Protein AF-0000000078793698 (afdb_homodimer)

Solvent-accessible surface area (backbone atoms only — not comparable to full-atom values): 13277 Å² total; per-residue (Å²): 111,74,68,62,48,53,39,39,28,54,51,14,51,53,48,29,46,52,44,51,28,52,50,40,42,45,49,45,71,74,69,54,68,93,47,87,86,37,62,69,59,49,51,50,46,47,48,39,55,46,29,37,52,30,33,62,38,29,87,82,35,28,68,47,10,30,54,10,17,51,44,48,26,50,48,28,51,50,52,30,50,52,48,49,53,54,32,55,74,69,65,51,54,69,69,58,45,47,67,66,31,48,61,31,52,39,48,26,24,47,23,36,27,50,27,14,50,19,43,40,48,48,51,50,53,60,70,68,43,76,73,84,128,112,74,68,60,47,53,40,39,27,54,51,14,50,52,48,31,45,51,43,50,29,52,50,41,42,45,48,44,70,73,69,52,70,94,48,87,88,38,62,67,58,50,52,50,47,50,48,41,54,46,29,38,51,31,32,61,38,29,86,82,35,29,69,48,10,29,54,9,17,51,44,49,26,51,46,27,50,49,51,30,52,53,49,48,53,53,31,55,74,66,66,50,54,70,68,60,45,46,66,65,31,48,61,32,53,38,49,26,23,46,24,36,27,50,27,14,50,20,43,40,48,47,52,50,52,60,70,66,44,75,73,82,126

Foldseek 3Di:
DVVVVVCPVVVVLLVLLVVLLVVLLVCCVPPDDDDPVDVVSVVSSCLSNVLSVLLNCCVVALVSVLSSLVSSLVVLVVVLVVLLVVCVVVVHDPVVNCVVNVVSVVVSVVSVVSNVVSVVVVVVCVVPDPDDD/DVVVVVCPVVVVLLVLLVVLLVVLLVCCVPPDDDDPVDVVSVVSSCLSNVLSVLLNCCVVALVSVLSSLVSSLVVLVVVLVVLLVVCVVVVHDPVVNCVVNVVSVVVSVVSVVSNVVSVVVVVVCVVPDPDDD

Nearest PDB structures (foldseek):
  2rld-assembly1_A  TM=4.881E-01  e=3.238E+00  Bacteroides thetaiotaomicron VPI-5482
  7upp-assembly1_B  TM=3.792E-01  e=7.276E+00  synthetic construct
  2rld-assembly1_A  TM=4.882E-01  e=3.238E+00  Bacteroides thetaiotaomicron VPI-5482
  7upp-assembly1_B  TM=3.790E-01  e=7.276E+00  synthetic construct

Structure (mmCIF, N/CA/C/O backbone):
data_AF-0000000078793698-model_v1
#
loop_
_entity.id
_entity.type
_entity.pdbx_description
1 polymer 'Uncharacterized protein'
#
loop_
_atom_site.group_PDB
_atom_site.id
_atom_site.type_symbol
_atom_site.label_atom_id
_atom_site.label_alt_id
_atom_site.label_comp_id
_atom_site.label_asym_id
_atom_site.label_entity_id
_atom_site.label_seq_id
_atom_site.pdbx_PDB_ins_code
_atom_site.Cartn_x
_atom_site.Cartn_y
_atom_site.Cartn_z
_atom_site.occupancy
_atom_site.B_iso_or_equiv
_atom_site.auth_seq_id
_atom_site.auth_comp_id
_atom_site.auth_asym_id
_atom_site.auth_atom_id
_atom_site.pdbx_PDB_model_num
ATOM 1 N N . MET A 1 1 ? -6.781 12.758 24.062 1 48.41 1 MET A N 1
ATOM 2 C CA . MET A 1 1 ? -7.492 11.906 23.109 1 48.41 1 MET A CA 1
ATOM 3 C C . MET A 1 1 ? -7.234 12.367 21.688 1 48.41 1 MET A C 1
ATOM 5 O O . MET A 1 1 ? -6.832 11.57 20.828 1 48.41 1 MET A O 1
ATOM 9 N N . VAL A 1 2 ? -7.301 13.68 21.312 1 54.56 2 VAL A N 1
ATOM 10 C CA . VAL A 1 2 ? -7.102 14.297 20.016 1 54.56 2 VAL A CA 1
ATOM 11 C C . VAL A 1 2 ? -5.699 13.977 19.5 1 54.56 2 VAL A C 1
ATOM 13 O O . VAL A 1 2 ? -5.523 13.609 18.328 1 54.56 2 VAL A O 1
ATOM 16 N N . ASN A 1 3 ? -4.719 13.891 20.391 1 56.41 3 ASN A N 1
ATOM 17 C CA . ASN A 1 3 ? -3.332 13.672 19.984 1 56.41 3 ASN A CA 1
ATOM 18 C C . ASN A 1 3 ? -3.111 12.258 19.484 1 56.41 3 ASN A C 1
ATOM 20 O O . ASN A 1 3 ? -2.367 12.047 18.516 1 56.41 3 ASN A O 1
ATOM 24 N N . LYS A 1 4 ? -3.861 11.336 20.156 1 59.53 4 LYS A N 1
ATOM 25 C CA . LYS A 1 4 ? -3.67 9.938 19.797 1 59.53 4 LYS A CA 1
ATOM 26 C C . LYS A 1 4 ? -4.281 9.633 18.422 1 59.53 4 LYS A C 1
ATOM 28 O O . LYS A 1 4 ? -3.732 8.836 17.656 1 59.53 4 LYS A O 1
ATOM 33 N N . LEU A 1 5 ? -5.328 10.211 18.141 1 64.5 5 LEU A N 1
ATOM 34 C CA . LEU A 1 5 ? -6.047 9.984 16.891 1 64.5 5 LEU A CA 1
ATOM 35 C C . LEU A 1 5 ? -5.246 10.5 15.695 1 64.5 5 LEU A C 1
ATOM 37 O O . LEU A 1 5 ? -5.281 9.914 14.617 1 64.5 5 LEU A O 1
ATOM 41 N N . VAL A 1 6 ? -4.414 11.43 16.047 1 68.94 6 VAL A N 1
ATOM 42 C CA . VAL A 1 6 ? -3.629 12.055 14.984 1 68.94 6 VAL A CA 1
ATOM 43 C C . VAL A 1 6 ? -2.361 11.242 14.734 1 68.94 6 VAL A C 1
ATOM 45 O O . VAL A 1 6 ? -1.739 11.367 13.672 1 68.94 6 VAL A O 1
ATOM 48 N N . LYS A 1 7 ? -2.293 10.172 15.523 1 89.38 7 LYS A N 1
ATOM 49 C CA . LYS A 1 7 ? -1.042 9.43 15.398 1 89.38 7 LYS A CA 1
ATOM 50 C C . LYS A 1 7 ? -1.22 8.195 14.523 1 89.38 7 LYS A C 1
ATOM 52 O O . LYS A 1 7 ? -0.239 7.559 14.133 1 89.38 7 LYS A O 1
ATOM 57 N N . VAL A 1 8 ? -2.467 7.859 14.141 1 90.25 8 VAL A N 1
ATOM 58 C CA . VAL A 1 8 ? -2.732 6.664 13.352 1 90.25 8 VAL A CA 1
ATOM 59 C C . VAL A 1 8 ? -2.078 6.797 11.977 1 90.25 8 VAL A C 1
ATOM 61 O O . VAL A 1 8 ? -1.485 5.84 11.477 1 90.25 8 VAL A O 1
ATOM 64 N N . ASP A 1 9 ? -2.174 7.898 11.445 1 92.06 9 ASP A N 1
ATOM 65 C CA . ASP A 1 9 ? -1.55 8.172 10.148 1 92.06 9 ASP A CA 1
ATOM 66 C C . ASP A 1 9 ? -0.036 7.98 10.227 1 92.06 9 ASP A C 1
ATOM 68 O O . ASP A 1 9 ? 0.557 7.34 9.352 1 92.06 9 ASP A O 1
ATOM 72 N N . PHE A 1 10 ? 0.521 8.477 11.266 1 91.88 10 PHE A N 1
ATOM 73 C CA . PHE A 1 10 ? 1.958 8.352 11.484 1 91.88 10 PHE A CA 1
ATOM 74 C C . PHE A 1 10 ? 2.361 6.887 11.625 1 91.88 10 PHE A C 1
ATOM 76 O O . PHE A 1 10 ? 3.318 6.438 10.984 1 91.88 10 PHE A O 1
ATOM 83 N N . PHE A 1 11 ? 1.645 6.18 12.391 1 94.94 11 PHE A N 1
ATOM 84 C CA . PHE A 1 11 ? 1.948 4.773 12.625 1 94.94 11 PHE A CA 1
ATOM 85 C C . PHE A 1 11 ? 1.798 3.965 11.344 1 94.94 11 PHE A C 1
ATOM 87 O O . PHE A 1 11 ? 2.607 3.076 11.07 1 94.94 11 PHE A O 1
ATOM 94 N N . GLY A 1 12 ? 0.768 4.273 10.594 1 96.12 12 GLY A N 1
ATOM 95 C CA . GLY A 1 12 ? 0.591 3.596 9.312 1 96.12 12 GLY A CA 1
ATOM 96 C C . GLY A 1 12 ? 1.758 3.797 8.367 1 96.12 12 GLY A C 1
ATOM 97 O O . GLY A 1 12 ? 2.23 2.842 7.746 1 96.12 12 GLY A O 1
ATOM 98 N N . LYS A 1 13 ? 2.217 4.98 8.312 1 96.81 13 LYS A N 1
ATOM 99 C CA . LYS A 1 13 ? 3.338 5.289 7.426 1 96.81 13 LYS A CA 1
ATOM 100 C C . LYS A 1 13 ? 4.621 4.625 7.914 1 96.81 13 LYS A C 1
ATOM 102 O O . LYS A 1 13 ? 5.414 4.129 7.109 1 96.81 13 LYS A O 1
ATOM 107 N N . MET A 1 14 ? 4.816 4.609 9.211 1 96.94 14 MET A N 1
ATOM 108 C CA . MET A 1 14 ? 5.977 3.945 9.797 1 96.94 14 MET A CA 1
ATOM 109 C C . MET A 1 14 ? 5.961 2.453 9.484 1 96.94 14 MET A C 1
ATOM 111 O O . MET A 1 14 ? 6.969 1.894 9.047 1 96.94 14 MET A O 1
ATOM 115 N N . LEU A 1 15 ? 4.852 1.853 9.672 1 97.5 15 LEU A N 1
ATOM 116 C CA . LEU A 1 15 ? 4.719 0.423 9.414 1 97.5 15 LEU A CA 1
ATOM 117 C C . LEU A 1 15 ? 4.902 0.118 7.934 1 97.5 15 LEU A C 1
ATOM 119 O O . LEU A 1 15 ? 5.508 -0.893 7.57 1 97.5 15 LEU A O 1
ATOM 123 N N . LEU A 1 16 ? 4.355 0.973 7.105 1 98.31 16 LEU A N 1
ATOM 124 C CA . LEU A 1 16 ? 4.5 0.77 5.668 1 98.31 16 LEU A CA 1
ATOM 125 C C . LEU A 1 16 ? 5.965 0.839 5.254 1 98.31 16 LEU A C 1
ATOM 127 O O . LEU A 1 16 ? 6.434 0.004 4.477 1 98.31 16 LEU A O 1
ATOM 131 N N . ARG A 1 17 ? 6.734 1.778 5.82 1 98.25 17 ARG A N 1
ATOM 132 C CA . ARG A 1 17 ? 8.156 1.885 5.512 1 98.25 17 ARG A CA 1
ATOM 133 C C . ARG A 1 17 ? 8.906 0.638 5.965 1 98.25 17 ARG A C 1
ATOM 135 O O . ARG A 1 17 ? 9.703 0.08 5.207 1 98.25 17 ARG A O 1
ATOM 142 N N . ILE A 1 18 ? 8.641 0.234 7.133 1 98 18 ILE A N 1
ATOM 143 C CA . ILE A 1 18 ? 9.297 -0.951 7.672 1 98 18 ILE A CA 1
ATOM 144 C C . ILE A 1 18 ? 8.922 -2.172 6.832 1 98 18 ILE A C 1
ATOM 146 O O . ILE A 1 18 ? 9.789 -2.98 6.488 1 98 18 ILE A O 1
ATOM 150 N N . GLY A 1 19 ? 7.66 -2.254 6.516 1 97.88 19 GLY A N 1
ATOM 151 C CA . GLY A 1 19 ? 7.195 -3.375 5.711 1 97.88 19 GLY A CA 1
ATOM 152 C C . GLY A 1 19 ? 7.828 -3.422 4.332 1 97.88 19 GLY A C 1
ATOM 153 O O . GLY A 1 19 ? 8.219 -4.492 3.859 1 97.88 19 GLY A O 1
ATOM 154 N N . ILE A 1 20 ? 7.902 -2.297 3.695 1 98.12 20 ILE A N 1
ATOM 155 C CA . ILE A 1 20 ? 8.5 -2.23 2.369 1 98.12 20 ILE A CA 1
ATOM 156 C C . ILE A 1 20 ? 9.977 -2.625 2.447 1 98.12 20 ILE A C 1
ATOM 158 O O . ILE A 1 20 ? 10.477 -3.35 1.586 1 98.12 20 ILE A O 1
ATOM 162 N N . ALA A 1 21 ? 10.633 -2.152 3.473 1 97.81 21 ALA A N 1
ATOM 163 C CA . ALA A 1 21 ? 12.039 -2.518 3.641 1 97.81 21 ALA A CA 1
ATOM 164 C C . ALA A 1 21 ? 12.203 -4.027 3.779 1 97.81 21 ALA A C 1
ATOM 166 O O . ALA A 1 21 ? 13.023 -4.637 3.094 1 97.81 21 ALA A O 1
ATOM 167 N N . LEU A 1 22 ? 11.375 -4.586 4.621 1 96.38 22 LEU A N 1
ATOM 168 C CA . LEU A 1 22 ? 11.445 -6.027 4.832 1 96.38 22 LEU A CA 1
ATOM 169 C C . LEU A 1 22 ? 11.133 -6.781 3.541 1 96.38 22 LEU A C 1
ATOM 171 O O . LEU A 1 22 ? 11.766 -7.789 3.234 1 96.38 22 LEU A O 1
ATOM 175 N N . TYR A 1 23 ? 10.227 -6.297 2.777 1 97 23 TYR A N 1
ATOM 176 C CA . TYR A 1 23 ? 9.867 -6.926 1.513 1 97 23 TYR A CA 1
ATOM 177 C C . TYR A 1 23 ? 11.031 -6.879 0.528 1 97 23 TYR A C 1
ATOM 179 O O . TYR A 1 23 ? 11.438 -7.914 -0.007 1 97 23 TYR A O 1
ATOM 187 N N . MET A 1 24 ? 11.547 -5.711 0.377 1 96.62 24 MET A N 1
ATOM 188 C CA . MET A 1 24 ? 12.633 -5.559 -0.587 1 96.62 24 MET A CA 1
ATOM 189 C C . MET A 1 24 ? 13.859 -6.359 -0.159 1 96.62 24 MET A C 1
ATOM 191 O O . MET A 1 24 ? 14.516 -6.992 -0.989 1 96.62 24 MET A O 1
ATOM 195 N N . TRP A 1 25 ? 14.141 -6.379 1.1 1 96.06 25 TRP A N 1
ATOM 196 C CA . TRP A 1 25 ? 15.266 -7.16 1.601 1 96.06 25 TRP A CA 1
ATOM 197 C C . TRP A 1 25 ? 15.008 -8.656 1.44 1 96.06 25 TRP A C 1
ATOM 199 O O . TRP A 1 25 ? 15.93 -9.422 1.175 1 96.06 25 TRP A O 1
ATOM 209 N N . SER A 1 26 ? 13.789 -9.055 1.605 1 94.06 26 SER A N 1
ATOM 210 C CA . SER A 1 26 ? 13.453 -10.461 1.4 1 94.06 26 SER A CA 1
ATOM 211 C C . SER A 1 26 ? 13.664 -10.875 -0.052 1 94.06 26 SER A C 1
ATOM 213 O O . SER A 1 26 ? 14.047 -12.016 -0.329 1 94.06 26 SER A O 1
ATOM 215 N N . VAL A 1 27 ? 13.359 -9.977 -0.986 1 90.69 27 VAL A N 1
ATOM 216 C CA . VAL A 1 27 ? 13.594 -10.258 -2.398 1 90.69 27 VAL A CA 1
ATOM 217 C C . VAL A 1 27 ? 15.078 -10.57 -2.621 1 90.69 27 VAL A C 1
ATOM 219 O O . VAL A 1 27 ? 15.414 -11.508 -3.35 1 90.69 27 VAL A O 1
ATOM 222 N N . VAL A 1 28 ? 15.938 -9.836 -1.974 1 90.06 28 VAL A N 1
ATOM 223 C CA . VAL A 1 28 ? 17.375 -10.055 -2.092 1 90.06 28 VAL A CA 1
ATOM 224 C C . VAL A 1 28 ? 17.734 -11.43 -1.534 1 90.06 28 VAL A C 1
ATOM 226 O O . VAL A 1 28 ? 18.438 -12.211 -2.186 1 90.06 28 VAL A O 1
ATOM 229 N N . LEU A 1 29 ? 17.203 -11.82 -0.434 1 88.62 29 LEU A N 1
ATOM 230 C CA . LEU A 1 29 ? 17.547 -13.055 0.264 1 88.62 29 LEU A CA 1
ATOM 231 C C . LEU A 1 29 ? 16.984 -14.266 -0.478 1 88.62 29 LEU A C 1
ATOM 233 O O . LEU A 1 29 ? 17.625 -15.312 -0.53 1 88.62 29 LEU A O 1
ATOM 237 N N . LEU A 1 30 ? 15.828 -14.062 -1.1 1 85.19 30 LEU A N 1
ATOM 238 C CA . LEU A 1 30 ? 15.125 -15.203 -1.665 1 85.19 30 LEU A CA 1
ATOM 239 C C . LEU A 1 30 ? 15.461 -15.375 -3.143 1 85.19 30 LEU A C 1
ATOM 241 O O . LEU A 1 30 ? 15.375 -16.484 -3.682 1 85.19 30 LEU A O 1
ATOM 245 N N . SER A 1 31 ? 15.805 -14.312 -3.771 1 77.56 31 SER A N 1
ATOM 246 C CA . SER A 1 31 ? 15.891 -14.406 -5.227 1 77.56 31 SER A CA 1
ATOM 247 C C . SER A 1 31 ? 17.328 -14.25 -5.703 1 77.56 31 SER A C 1
ATOM 249 O O . SER A 1 31 ? 17.656 -14.602 -6.836 1 77.56 31 SER A O 1
ATOM 251 N N . PHE A 1 32 ? 18.141 -13.664 -4.914 1 76.31 32 PHE A N 1
ATOM 252 C CA . PHE A 1 32 ? 19.453 -13.352 -5.465 1 76.31 32 PHE A CA 1
ATOM 253 C C . PHE A 1 32 ? 20.516 -14.281 -4.895 1 76.31 32 PHE A C 1
ATOM 255 O O . PHE A 1 32 ? 20.5 -14.594 -3.701 1 76.31 32 PHE A O 1
ATOM 262 N N . LYS A 1 33 ? 21.172 -14.898 -5.941 1 74.75 33 LYS A N 1
ATOM 263 C CA . LYS A 1 33 ? 22.438 -15.57 -5.637 1 74.75 33 LYS A CA 1
ATOM 264 C C . LYS A 1 33 ? 23.625 -14.711 -6.023 1 74.75 33 LYS A C 1
ATOM 266 O O . LYS A 1 33 ? 23.672 -14.148 -7.121 1 74.75 33 LYS A O 1
ATOM 271 N N . PHE A 1 34 ? 24.25 -14.367 -5.051 1 67.62 34 PHE A N 1
ATOM 272 C CA . PHE A 1 34 ? 25.391 -13.492 -5.328 1 67.62 34 PHE A CA 1
ATOM 273 C C . PHE A 1 34 ? 26.281 -14.094 -6.406 1 67.62 34 PHE A C 1
ATOM 275 O O . PHE A 1 34 ? 26.688 -15.258 -6.316 1 67.62 34 PHE A O 1
ATOM 282 N N . ASP A 1 35 ? 26.172 -13.469 -7.531 1 70.25 35 ASP A N 1
ATOM 283 C CA . ASP A 1 35 ? 27.078 -13.805 -8.617 1 70.25 35 ASP A CA 1
ATOM 284 C C . ASP A 1 35 ? 28.062 -12.672 -8.891 1 70.25 35 ASP A C 1
ATOM 286 O O . ASP A 1 35 ? 27.688 -11.617 -9.406 1 70.25 35 ASP A O 1
ATOM 290 N N . LYS A 1 36 ? 29.234 -12.828 -8.555 1 69.19 36 LYS A N 1
ATOM 291 C CA . LYS A 1 36 ? 30.297 -11.82 -8.656 1 69.19 36 LYS A CA 1
ATOM 292 C C . LYS A 1 36 ? 30.531 -11.422 -10.109 1 69.19 36 LYS A C 1
ATOM 294 O O . LYS A 1 36 ? 30.938 -10.297 -10.391 1 69.19 36 LYS A O 1
ATOM 299 N N . GLU A 1 37 ? 30.266 -12.242 -10.93 1 79.44 37 GLU A N 1
ATOM 300 C CA . GLU A 1 37 ? 30.594 -11.984 -12.328 1 79.44 37 GLU A CA 1
ATOM 301 C C . GLU A 1 37 ? 29.5 -11.148 -13 1 79.44 37 GLU A C 1
ATOM 303 O O . GLU A 1 37 ? 29.734 -10.578 -14.07 1 79.44 37 GLU A O 1
ATOM 308 N N . ASN A 1 38 ? 28.484 -11 -12.281 1 85.19 38 ASN A N 1
ATOM 309 C CA . ASN A 1 38 ? 27.375 -10.258 -12.883 1 85.19 38 ASN A CA 1
ATOM 310 C C . ASN A 1 38 ? 27.172 -8.914 -12.195 1 85.19 38 ASN A C 1
ATOM 312 O O . ASN A 1 38 ? 26.453 -8.828 -11.195 1 85.19 38 ASN A O 1
ATOM 316 N N . LEU A 1 39 ? 27.75 -7.875 -12.781 1 84.56 39 LEU A N 1
ATOM 317 C CA . LEU A 1 39 ? 27.734 -6.527 -12.219 1 84.56 39 LEU A CA 1
ATOM 318 C C . LEU A 1 39 ? 26.297 -6.008 -12.102 1 84.56 39 LEU A C 1
ATOM 320 O O . LEU A 1 39 ? 25.969 -5.332 -11.125 1 84.56 39 LEU A O 1
ATOM 324 N N . TRP A 1 40 ? 25.484 -6.262 -13.078 1 85.44 40 TRP A N 1
ATOM 325 C CA . TRP A 1 40 ? 24.094 -5.777 -13.062 1 85.44 40 TRP A CA 1
ATOM 326 C C . TRP A 1 40 ? 23.344 -6.34 -11.867 1 85.44 40 TRP A C 1
ATOM 328 O O . TRP A 1 40 ? 22.562 -5.625 -11.227 1 85.44 40 TRP A O 1
ATOM 338 N N . MET A 1 41 ? 23.578 -7.535 -11.57 1 86.12 41 MET A N 1
ATOM 339 C CA . MET A 1 41 ? 22.906 -8.164 -10.43 1 86.12 41 MET A CA 1
ATOM 340 C C . MET A 1 41 ? 23.391 -7.551 -9.117 1 86.12 41 MET A C 1
ATOM 342 O O . MET A 1 41 ? 22.609 -7.367 -8.188 1 86.12 41 MET A O 1
ATOM 346 N N . ALA A 1 42 ? 24.656 -7.234 -9.102 1 87.31 42 ALA A N 1
ATOM 347 C CA . ALA A 1 42 ? 25.219 -6.609 -7.906 1 87.31 42 ALA A CA 1
ATOM 348 C C . ALA A 1 42 ? 24.609 -5.23 -7.668 1 87.31 42 ALA A C 1
ATOM 350 O O . ALA A 1 42 ? 24.297 -4.875 -6.531 1 87.31 42 ALA A O 1
ATOM 351 N N . LEU A 1 43 ? 24.438 -4.512 -8.719 1 91.25 43 LEU A N 1
ATOM 352 C CA . LEU A 1 43 ? 23.859 -3.18 -8.617 1 91.25 43 LEU A CA 1
ATOM 353 C C . LEU A 1 43 ? 22.406 -3.256 -8.164 1 91.25 43 LEU A C 1
ATOM 355 O O . LEU A 1 43 ? 21.969 -2.449 -7.336 1 91.25 43 LEU A O 1
ATOM 359 N N . LEU A 1 44 ? 21.734 -4.191 -8.672 1 91.5 44 LEU A N 1
ATOM 360 C CA . LEU A 1 44 ? 20.344 -4.371 -8.289 1 91.5 44 LEU A CA 1
ATOM 361 C C . LEU A 1 44 ? 20.234 -4.742 -6.812 1 91.5 44 LEU A C 1
ATOM 363 O O . LEU A 1 44 ? 19.359 -4.238 -6.102 1 91.5 44 LEU A O 1
ATOM 367 N N . MET A 1 45 ? 21.141 -5.582 -6.391 1 92.38 45 MET A N 1
ATOM 368 C CA . MET A 1 45 ? 21.125 -5.973 -4.984 1 92.38 45 MET A CA 1
ATOM 369 C C . MET A 1 45 ? 21.422 -4.773 -4.086 1 92.38 45 MET A C 1
ATOM 371 O O . MET A 1 45 ? 20.75 -4.582 -3.068 1 92.38 45 MET A O 1
ATOM 375 N N . ALA A 1 46 ? 22.422 -4.059 -4.5 1 93.88 46 ALA A N 1
ATOM 376 C CA . ALA A 1 46 ? 22.734 -2.857 -3.734 1 93.88 46 ALA A CA 1
ATOM 377 C C . ALA A 1 46 ? 21.531 -1.92 -3.652 1 93.88 46 ALA A C 1
ATOM 379 O O . ALA A 1 46 ? 21.234 -1.381 -2.586 1 93.88 46 ALA A O 1
ATOM 380 N N . TYR A 1 47 ? 20.859 -1.74 -4.762 1 96.19 47 TYR A N 1
ATOM 381 C CA . TYR A 1 47 ? 19.656 -0.915 -4.816 1 96.19 47 TYR A CA 1
ATOM 382 C C . TYR A 1 47 ? 18.609 -1.42 -3.84 1 96.19 47 TYR A C 1
ATOM 384 O O . TYR A 1 47 ? 18.047 -0.642 -3.061 1 96.19 47 TYR A O 1
ATOM 392 N N . LEU A 1 48 ? 18.391 -2.697 -3.789 1 96.62 48 LEU A N 1
ATOM 393 C CA . LEU A 1 48 ? 17.328 -3.299 -2.984 1 96.62 48 LEU A CA 1
ATOM 394 C C . LEU A 1 48 ? 17.672 -3.221 -1.499 1 96.62 48 LEU A C 1
ATOM 396 O O . LEU A 1 48 ? 16.766 -3.174 -0.658 1 96.62 48 LEU A O 1
ATOM 400 N N . VAL A 1 49 ? 18.906 -3.127 -1.202 1 96.19 49 VAL A N 1
ATOM 401 C CA . VAL A 1 49 ? 19.312 -3.08 0.199 1 96.19 49 VAL A CA 1
ATOM 402 C C . VAL A 1 49 ? 19.344 -1.631 0.676 1 96.19 49 VAL A C 1
ATOM 404 O O . VAL A 1 49 ? 18.859 -1.311 1.759 1 96.19 49 VAL A O 1
ATOM 407 N N . VAL A 1 50 ? 19.781 -0.75 -0.139 1 97.94 50 VAL A N 1
ATOM 408 C CA . VAL A 1 50 ? 20.109 0.61 0.281 1 97.94 50 VAL A CA 1
ATOM 409 C C . VAL A 1 50 ? 18.844 1.471 0.247 1 97.94 50 VAL A C 1
ATOM 411 O O . VAL A 1 50 ? 18.578 2.219 1.188 1 97.94 50 VAL A O 1
ATOM 414 N N . ILE A 1 51 ? 18.047 1.354 -0.731 1 98.19 51 ILE A N 1
ATOM 415 C CA . ILE A 1 51 ? 16.938 2.256 -0.976 1 98.19 51 ILE A CA 1
ATOM 416 C C . ILE A 1 51 ? 15.93 2.16 0.174 1 98.19 51 ILE A C 1
ATOM 418 O O . ILE A 1 51 ? 15.523 3.18 0.736 1 98.19 51 ILE A O 1
ATOM 422 N N . PRO A 1 52 ? 15.531 0.969 0.583 1 97.56 52 PRO A N 1
ATOM 423 C CA . PRO A 1 52 ? 14.609 0.932 1.726 1 97.56 52 PRO A CA 1
ATOM 424 C C . PRO A 1 52 ? 15.242 1.474 3.006 1 97.56 52 PRO A C 1
ATOM 426 O O . PRO A 1 52 ? 14.555 2.068 3.836 1 97.56 52 PRO A O 1
ATOM 429 N N . GLY A 1 53 ? 16.531 1.281 3.168 1 97.44 53 GLY A N 1
ATOM 430 C CA . GLY A 1 53 ? 17.234 1.878 4.293 1 97.44 53 GLY A CA 1
ATOM 431 C C . GLY A 1 53 ? 17.156 3.393 4.312 1 97.44 53 GLY A C 1
ATOM 432 O O . GLY A 1 53 ? 16.938 3.996 5.363 1 97.44 53 GLY A O 1
ATOM 433 N N . LEU A 1 54 ? 17.312 3.984 3.158 1 98.12 54 LEU A N 1
ATOM 434 C CA . LEU A 1 54 ? 17.203 5.434 3.049 1 98.12 54 LEU A CA 1
ATOM 435 C C . LEU A 1 54 ? 15.797 5.895 3.408 1 98.12 54 LEU A C 1
ATOM 437 O O . LEU A 1 54 ? 15.625 6.926 4.066 1 98.12 54 LEU A O 1
ATOM 441 N N . SER A 1 55 ? 14.82 5.102 2.988 1 98 55 SER A N 1
ATOM 442 C CA . SER A 1 55 ? 13.438 5.434 3.318 1 98 55 SER A CA 1
ATOM 443 C C . SER A 1 55 ? 13.211 5.398 4.824 1 98 55 SER A C 1
ATOM 445 O O . SER A 1 55 ? 12.5 6.25 5.371 1 98 55 SER A O 1
ATOM 447 N N . LEU A 1 56 ? 13.828 4.469 5.531 1 97.56 56 LEU A N 1
ATOM 448 C CA . LEU A 1 56 ? 13.68 4.316 6.977 1 97.56 56 LEU A CA 1
ATOM 449 C C . LEU A 1 56 ? 14.359 5.465 7.715 1 97.56 56 LEU A C 1
ATOM 451 O O . LEU A 1 56 ? 13.953 5.824 8.82 1 97.56 56 LEU A O 1
ATOM 455 N N . LEU A 1 57 ? 15.305 6.094 7.117 1 96.31 57 LEU A N 1
ATOM 456 C CA . LEU A 1 57 ? 16.047 7.184 7.742 1 96.31 57 LEU A CA 1
ATOM 457 C C . LEU A 1 57 ? 15.266 8.492 7.668 1 96.31 57 LEU A C 1
ATOM 459 O O . LEU A 1 57 ? 15.727 9.523 8.141 1 96.31 57 LEU A O 1
ATOM 463 N N . HIS A 1 58 ? 14.102 8.453 7.137 1 94.12 58 HIS A N 1
ATOM 464 C CA . HIS A 1 58 ? 13.18 9.578 7.066 1 94.12 58 HIS A CA 1
ATOM 465 C C . HIS A 1 58 ? 13.039 10.258 8.422 1 94.12 58 HIS A C 1
ATOM 467 O O . HIS A 1 58 ? 12.961 11.492 8.5 1 94.12 58 HIS A O 1
ATOM 473 N N . TYR A 1 59 ? 13.008 9.516 9.453 1 91.25 59 TYR A N 1
ATOM 474 C CA . TYR A 1 59 ? 12.711 10.055 10.773 1 91.25 59 TYR A CA 1
ATOM 475 C C . TYR A 1 59 ? 13.906 10.797 11.352 1 91.25 59 TYR A C 1
ATOM 477 O O . TYR A 1 59 ? 13.773 11.578 12.297 1 91.25 59 TYR A O 1
ATOM 485 N N . ARG A 1 60 ? 15.102 10.562 10.781 1 93.75 60 ARG A N 1
ATOM 486 C CA . ARG A 1 60 ? 16.297 11.305 11.156 1 93.75 60 ARG A CA 1
ATOM 487 C C . ARG A 1 60 ? 16.562 12.453 10.188 1 93.75 60 ARG A C 1
ATOM 489 O O . ARG A 1 60 ? 17 13.531 10.602 1 93.75 60 ARG A O 1
ATOM 496 N N . ASN A 1 61 ? 16.344 12.188 8.945 1 95.94 61 ASN A N 1
ATOM 497 C CA . ASN A 1 61 ? 16.594 13.141 7.867 1 95.94 61 ASN A CA 1
ATOM 498 C C . ASN A 1 61 ? 15.578 13.008 6.742 1 95.94 61 ASN A C 1
ATOM 500 O O . ASN A 1 61 ? 15.648 12.078 5.941 1 95.94 61 ASN A O 1
ATOM 504 N N . ALA A 1 62 ? 14.742 14.016 6.574 1 95 62 ALA A N 1
ATOM 505 C CA . ALA A 1 62 ? 13.625 13.953 5.637 1 95 62 ALA A CA 1
ATOM 506 C C . ALA A 1 62 ? 14.125 13.922 4.191 1 95 62 ALA A C 1
ATOM 508 O O . ALA A 1 62 ? 13.477 13.336 3.32 1 95 62 ALA A O 1
ATOM 509 N N . LYS A 1 63 ? 15.273 14.523 3.877 1 96.56 63 LYS A N 1
ATOM 510 C CA . LYS A 1 63 ? 15.828 14.508 2.525 1 96.56 63 LYS A CA 1
ATOM 511 C C . LYS A 1 63 ? 16.219 13.094 2.109 1 96.56 63 LYS A C 1
ATOM 513 O O . LYS A 1 63 ? 15.945 12.664 0.986 1 96.56 63 LYS A O 1
ATOM 518 N N . THR A 1 64 ? 16.844 12.438 3.064 1 97.12 64 THR A N 1
ATOM 519 C CA . THR A 1 64 ? 17.219 11.047 2.816 1 97.12 64 THR A CA 1
ATOM 520 C C . THR A 1 64 ? 15.961 10.18 2.643 1 97.12 64 THR A C 1
ATOM 522 O O . THR A 1 64 ? 15.93 9.305 1.779 1 97.12 64 THR A O 1
ATOM 525 N N . GLY A 1 65 ? 14.977 10.414 3.416 1 96.88 65 GLY A N 1
ATOM 526 C CA . GLY A 1 65 ? 13.703 9.719 3.271 1 96.88 65 GLY A CA 1
ATOM 527 C C . GLY A 1 65 ? 13.047 9.953 1.925 1 96.88 65 GLY A C 1
ATOM 528 O O . GLY A 1 65 ? 12.406 9.055 1.377 1 96.88 65 GLY A O 1
ATOM 529 N N . LEU A 1 66 ? 13.203 11.148 1.441 1 97.19 66 LEU A N 1
ATOM 530 C CA . LEU A 1 66 ? 12.664 11.492 0.13 1 97.19 66 LEU A CA 1
ATOM 531 C C . LEU A 1 66 ? 13.32 10.656 -0.964 1 97.19 66 LEU A C 1
ATOM 533 O O . LEU A 1 66 ? 12.633 10.086 -1.814 1 97.19 66 LEU A O 1
ATOM 537 N N . ILE A 1 67 ? 14.602 10.57 -0.91 1 97.81 67 ILE A N 1
ATOM 538 C CA . ILE A 1 67 ? 15.344 9.766 -1.872 1 97.81 67 ILE A CA 1
ATOM 539 C C . ILE A 1 67 ? 14.906 8.305 -1.766 1 97.81 67 ILE A C 1
ATOM 541 O O . ILE A 1 67 ? 14.648 7.652 -2.779 1 97.81 67 ILE A O 1
ATOM 545 N N . GLY A 1 68 ? 14.836 7.816 -0.55 1 98.06 68 GLY A N 1
ATOM 546 C CA . GLY A 1 68 ? 14.352 6.461 -0.333 1 98.06 68 GLY A CA 1
ATOM 547 C C . GLY A 1 68 ? 12.945 6.234 -0.854 1 98.06 68 GLY A C 1
ATOM 548 O O . GLY A 1 68 ? 12.672 5.203 -1.471 1 98.06 68 GLY A O 1
ATOM 549 N N . GLY A 1 69 ? 12.086 7.172 -0.564 1 97.88 69 GLY A N 1
ATOM 550 C CA . GLY A 1 69 ? 10.719 7.074 -1.062 1 97.88 69 GLY A CA 1
ATOM 551 C C . GLY A 1 69 ? 10.641 7.012 -2.574 1 97.88 69 GLY A C 1
ATOM 552 O O . GLY A 1 69 ? 9.898 6.203 -3.131 1 97.88 69 GLY A O 1
ATOM 553 N N . ILE A 1 70 ? 11.375 7.879 -3.246 1 98.19 70 ILE A N 1
ATOM 554 C CA . ILE A 1 70 ? 11.414 7.887 -4.703 1 98.19 70 ILE A CA 1
ATOM 555 C C . ILE A 1 70 ? 11.945 6.547 -5.211 1 98.19 70 ILE A C 1
ATOM 557 O O . ILE A 1 70 ? 11.406 5.977 -6.16 1 98.19 70 ILE A O 1
ATOM 561 N N . GLY A 1 71 ? 12.977 6.102 -4.574 1 98.56 71 GLY A N 1
ATOM 562 C CA . GLY A 1 71 ? 13.516 4.805 -4.945 1 98.56 71 GLY A CA 1
ATOM 563 C C . GLY A 1 71 ? 12.508 3.678 -4.812 1 98.56 71 GLY A C 1
ATOM 564 O O . GLY A 1 71 ? 12.438 2.797 -5.672 1 98.56 71 GLY A O 1
ATOM 565 N N . THR A 1 72 ? 11.766 3.678 -3.729 1 98.5 72 THR A N 1
ATOM 566 C CA . THR A 1 72 ? 10.75 2.654 -3.525 1 98.5 72 THR A CA 1
ATOM 567 C C . THR A 1 72 ? 9.664 2.746 -4.598 1 98.5 72 THR A C 1
ATOM 569 O O . THR A 1 72 ? 9.18 1.725 -5.086 1 98.5 72 THR A O 1
ATOM 572 N N . LEU A 1 73 ? 9.297 3.959 -4.945 1 98.62 73 LEU A N 1
ATOM 573 C CA . LEU A 1 73 ? 8.336 4.164 -6.023 1 98.62 73 LEU A CA 1
ATOM 574 C C . LEU A 1 73 ? 8.836 3.545 -7.324 1 98.62 73 LEU A C 1
ATOM 576 O O . LEU A 1 73 ? 8.094 2.83 -8 1 98.62 73 LEU A O 1
ATOM 580 N N . LEU A 1 74 ? 10.047 3.803 -7.617 1 98.62 74 LEU A N 1
ATOM 581 C CA . LEU A 1 74 ? 10.656 3.26 -8.828 1 98.62 74 LEU A CA 1
ATOM 582 C C . LEU A 1 74 ? 10.719 1.737 -8.766 1 98.62 74 LEU A C 1
ATOM 584 O O . LEU A 1 74 ? 10.555 1.063 -9.781 1 98.62 74 LEU A O 1
ATOM 588 N N . PHE A 1 75 ? 10.961 1.198 -7.641 1 98.12 75 PHE A N 1
ATOM 589 C CA . PHE A 1 75 ? 11 -0.25 -7.477 1 98.12 75 PHE A CA 1
ATOM 590 C C . PHE A 1 75 ? 9.656 -0.873 -7.848 1 98.12 75 PHE A C 1
ATOM 592 O O . PHE A 1 75 ? 9.602 -1.832 -8.617 1 98.12 75 PHE A O 1
ATOM 599 N N . PHE A 1 76 ? 8.578 -0.334 -7.32 1 98.25 76 PHE A N 1
ATOM 600 C CA . PHE A 1 76 ? 7.27 -0.928 -7.574 1 98.25 76 PHE A CA 1
ATOM 601 C C . PHE A 1 76 ? 6.855 -0.72 -9.023 1 98.25 76 PHE A C 1
ATOM 603 O O . PHE A 1 76 ? 6.184 -1.571 -9.609 1 98.25 76 PHE A O 1
ATOM 610 N N . LEU A 1 77 ? 7.262 0.376 -9.586 1 98.19 77 LEU A N 1
ATOM 611 C CA . LEU A 1 77 ? 7.035 0.568 -11.008 1 98.19 77 LEU A CA 1
ATOM 612 C C . LEU A 1 77 ? 7.773 -0.489 -11.828 1 98.19 77 LEU A C 1
ATOM 614 O O . LEU A 1 77 ? 7.18 -1.143 -12.688 1 98.19 77 LEU A O 1
ATOM 618 N N . ALA A 1 78 ? 9.039 -0.65 -11.508 1 96.75 78 ALA A N 1
ATOM 619 C CA . ALA A 1 78 ? 9.859 -1.632 -12.211 1 96.75 78 ALA A CA 1
ATOM 620 C C . ALA A 1 78 ? 9.328 -3.047 -11.992 1 96.75 78 ALA A C 1
ATOM 622 O O . ALA A 1 78 ? 9.281 -3.85 -12.93 1 96.75 78 ALA A O 1
ATOM 623 N N . SER A 1 79 ? 8.992 -3.314 -10.75 1 94.94 79 SER A N 1
ATOM 624 C CA . SER A 1 79 ? 8.453 -4.629 -10.43 1 94.94 79 SER A CA 1
ATOM 625 C C . SER A 1 79 ? 7.195 -4.922 -11.242 1 94.94 79 SER A C 1
ATOM 627 O O . SER A 1 79 ? 7.023 -6.031 -11.75 1 94.94 79 SER A O 1
ATOM 629 N N . SER A 1 80 ? 6.332 -3.934 -11.391 1 96.25 80 SER A N 1
ATOM 630 C CA . SER A 1 80 ? 5.125 -4.105 -12.188 1 96.25 80 SER A CA 1
ATOM 631 C C . SER A 1 80 ? 5.465 -4.395 -13.648 1 96.25 80 SER A C 1
ATOM 633 O O . SER A 1 80 ? 4.867 -5.277 -14.266 1 96.25 80 SER A O 1
ATOM 635 N N . ILE A 1 81 ? 6.402 -3.684 -14.18 1 96.31 81 ILE A N 1
ATOM 636 C CA . ILE A 1 81 ? 6.805 -3.859 -15.57 1 96.31 81 ILE A CA 1
ATOM 637 C C . ILE A 1 81 ? 7.402 -5.254 -15.766 1 96.31 81 ILE A C 1
ATOM 639 O O . ILE A 1 81 ? 7.066 -5.953 -16.719 1 96.31 81 ILE A O 1
ATOM 643 N N . VAL A 1 82 ? 8.234 -5.672 -14.875 1 92.69 82 VAL A N 1
ATOM 644 C CA . VAL A 1 82 ? 8.859 -6.988 -14.945 1 92.69 82 VAL A CA 1
ATOM 645 C C . VAL A 1 82 ? 7.789 -8.07 -14.922 1 92.69 82 VAL A C 1
ATOM 647 O O . VAL A 1 82 ? 7.852 -9.031 -15.695 1 92.69 82 VAL A O 1
ATOM 650 N N . LEU A 1 83 ? 6.809 -7.914 -14.086 1 93.12 83 LEU A N 1
ATOM 651 C CA . LEU A 1 83 ? 5.734 -8.891 -13.977 1 93.12 83 LEU A CA 1
ATOM 652 C C . LEU A 1 83 ? 4.926 -8.953 -15.266 1 93.12 83 LEU A C 1
ATOM 654 O O . LEU A 1 83 ? 4.57 -10.039 -15.734 1 93.12 83 LEU A O 1
ATOM 658 N N . ILE A 1 84 ? 4.648 -7.777 -15.82 1 95.06 84 ILE A N 1
ATOM 659 C CA . ILE A 1 84 ? 3.91 -7.738 -17.078 1 95.06 84 ILE A CA 1
ATOM 660 C C . ILE A 1 84 ? 4.684 -8.492 -18.156 1 95.06 84 ILE A C 1
ATOM 662 O O . ILE A 1 84 ? 4.129 -9.352 -18.844 1 95.06 84 ILE A O 1
ATOM 666 N N . VAL A 1 85 ? 5.918 -8.219 -18.25 1 94.81 85 VAL A N 1
ATOM 667 C CA . VAL A 1 85 ? 6.75 -8.805 -19.297 1 94.81 85 VAL A CA 1
ATOM 668 C C . VAL A 1 85 ? 6.871 -10.312 -19.078 1 94.81 85 VAL A C 1
ATOM 670 O O . VAL A 1 85 ? 6.723 -11.102 -20.016 1 94.81 85 VAL A O 1
ATOM 673 N N . THR A 1 86 ? 7.121 -10.695 -17.828 1 93.5 86 THR A N 1
ATOM 674 C CA . THR A 1 86 ? 7.25 -12.117 -17.516 1 93.5 86 THR A CA 1
ATOM 675 C C . THR A 1 86 ? 5.949 -12.859 -17.797 1 93.5 86 THR A C 1
ATOM 677 O O . THR A 1 86 ? 5.961 -13.93 -18.406 1 93.5 86 THR A O 1
ATOM 680 N N . ASP A 1 87 ? 4.863 -12.25 -17.453 1 93.56 87 ASP A N 1
ATOM 681 C CA . ASP A 1 87 ? 3.566 -12.898 -17.656 1 93.56 87 ASP A CA 1
ATOM 682 C C . ASP A 1 87 ? 3.209 -12.977 -19.141 1 93.56 87 ASP A C 1
ATOM 684 O O . ASP A 1 87 ? 2.68 -13.992 -19.594 1 93.56 87 ASP A O 1
ATOM 688 N N . LEU A 1 88 ? 3.494 -11.945 -19.828 1 95 88 LEU A N 1
ATOM 689 C CA . LEU A 1 88 ? 3.232 -11.945 -21.266 1 95 88 LEU A CA 1
ATOM 690 C C . LEU A 1 88 ? 4.055 -13.023 -21.969 1 95 88 LEU A C 1
ATOM 692 O O . LEU A 1 88 ? 3.547 -13.734 -22.844 1 95 88 LEU A O 1
ATOM 696 N N . SER A 1 89 ? 5.25 -13.195 -21.531 1 96.06 89 SER A N 1
ATOM 697 C CA . SER A 1 89 ? 6.129 -14.203 -22.125 1 96.06 89 SER A CA 1
ATOM 698 C C . SER A 1 89 ? 5.637 -15.617 -21.812 1 96.06 89 SER A C 1
ATOM 700 O O . SER A 1 89 ? 5.887 -16.547 -22.594 1 96.06 89 SER A O 1
ATOM 702 N N . ALA A 1 90 ? 5.004 -15.766 -20.734 1 94.81 90 ALA A N 1
ATOM 703 C CA . ALA A 1 90 ? 4.484 -17.078 -20.328 1 94.81 90 ALA A CA 1
ATOM 704 C C . ALA A 1 90 ? 3.051 -17.266 -20.812 1 94.81 90 ALA A C 1
ATOM 706 O O . ALA A 1 90 ? 2.395 -18.25 -20.438 1 94.81 90 ALA A O 1
ATOM 707 N N . ASN A 1 91 ? 2.521 -16.25 -21.562 1 96.12 91 ASN A N 1
ATOM 708 C CA . ASN A 1 91 ? 1.185 -16.312 -22.141 1 96.12 91 ASN A CA 1
ATOM 709 C C . ASN A 1 91 ? 0.111 -16.422 -21.062 1 96.12 91 ASN A C 1
ATOM 711 O O . ASN A 1 91 ? -0.83 -17.203 -21.188 1 96.12 91 ASN A O 1
ATOM 715 N N . VAL A 1 92 ? 0.4 -15.742 -20.047 1 91.19 92 VAL A N 1
ATOM 716 C CA . VAL A 1 92 ? -0.585 -15.664 -18.984 1 91.19 92 VAL A CA 1
ATOM 717 C C . VAL A 1 92 ? -1.762 -14.797 -19.422 1 91.19 92 VAL A C 1
ATOM 719 O O . VAL A 1 92 ? -1.587 -13.844 -20.188 1 91.19 92 VAL A O 1
ATOM 722 N N . SER A 1 93 ? -2.977 -15.156 -19.016 1 94.06 93 SER A N 1
ATOM 723 C CA . SER A 1 93 ? -4.172 -14.398 -19.359 1 94.06 93 SER A CA 1
ATOM 724 C C . SER A 1 93 ? -4.109 -12.984 -18.797 1 94.06 93 SER A C 1
ATOM 726 O O . SER A 1 93 ? -3.465 -12.742 -17.766 1 94.06 93 SER A O 1
ATOM 728 N N . TRP A 1 94 ? -4.801 -12.031 -19.375 1 92.94 94 TRP A N 1
ATOM 729 C CA . TRP A 1 94 ? -4.793 -10.625 -18.984 1 92.94 94 TRP A CA 1
ATOM 730 C C . TRP A 1 94 ? -5.332 -10.453 -17.562 1 92.94 94 TRP A C 1
ATOM 732 O O . TRP A 1 94 ? -4.855 -9.602 -16.812 1 92.94 94 TRP A O 1
ATOM 742 N N . THR A 1 95 ? -6.293 -11.281 -17.266 1 90.44 95 THR A N 1
ATOM 743 C CA . THR A 1 95 ? -6.898 -11.203 -15.938 1 90.44 95 THR A CA 1
ATOM 744 C C . THR A 1 95 ? -5.875 -11.539 -14.852 1 90.44 95 THR A C 1
ATOM 746 O O . THR A 1 95 ? -5.785 -10.844 -13.844 1 90.44 95 THR A O 1
ATOM 749 N N . LEU A 1 96 ? -5.113 -12.539 -15.109 1 87.5 96 LEU A N 1
ATOM 750 C CA . LEU A 1 96 ? -4.109 -12.953 -14.133 1 87.5 96 LEU A CA 1
ATOM 751 C C . LEU A 1 96 ? -2.965 -11.945 -14.07 1 87.5 96 LEU A C 1
ATOM 753 O O . LEU A 1 96 ? -2.434 -11.672 -12.992 1 87.5 96 LEU A O 1
ATOM 757 N N . ILE A 1 97 ? -2.617 -11.406 -15.188 1 91.56 97 ILE A N 1
ATOM 758 C CA . ILE A 1 97 ? -1.583 -10.375 -15.219 1 91.56 97 ILE A CA 1
ATOM 759 C C . ILE A 1 97 ? -2.004 -9.195 -14.344 1 91.56 97 ILE A C 1
ATOM 761 O O . ILE A 1 97 ? -1.229 -8.719 -13.508 1 91.56 97 ILE A O 1
ATOM 765 N N . TYR A 1 98 ? -3.246 -8.797 -14.547 1 93.06 98 TYR A N 1
ATOM 766 C CA . TYR A 1 98 ? -3.795 -7.695 -13.758 1 93.06 98 TYR A CA 1
ATOM 767 C C . TYR A 1 98 ? -3.703 -7.996 -12.266 1 93.06 98 TYR A C 1
ATOM 769 O O . TYR A 1 98 ? -3.246 -7.156 -11.484 1 93.06 98 TYR A O 1
ATOM 777 N N . LEU A 1 99 ? -4.031 -9.125 -11.875 1 86.5 99 LEU A N 1
ATOM 778 C CA . LEU A 1 99 ? -4.062 -9.484 -10.461 1 86.5 99 LEU A CA 1
ATOM 779 C C . LEU A 1 99 ? -2.652 -9.531 -9.883 1 86.5 99 LEU A C 1
ATOM 781 O O . LEU A 1 99 ? -2.449 -9.227 -8.703 1 86.5 99 LEU A O 1
ATOM 785 N N . HIS A 1 100 ? -1.753 -9.789 -10.781 1 87.94 100 HIS A N 1
ATOM 786 C CA . HIS A 1 100 ? -0.37 -9.859 -10.328 1 87.94 100 HIS A CA 1
ATOM 787 C C . HIS A 1 100 ? 0.217 -8.469 -10.125 1 87.94 100 HIS A C 1
ATOM 789 O O . HIS A 1 100 ? 0.979 -8.234 -9.188 1 87.94 100 HIS A O 1
ATOM 795 N N . ILE A 1 101 ? -0.232 -7.547 -10.922 1 93.88 101 ILE A N 1
ATOM 796 C CA . ILE A 1 101 ? 0.481 -6.273 -10.961 1 93.88 101 ILE A CA 1
ATOM 797 C C . ILE A 1 101 ? -0.26 -5.242 -10.109 1 93.88 101 ILE A C 1
ATOM 799 O O . ILE A 1 101 ? 0.333 -4.258 -9.664 1 93.88 101 ILE A O 1
ATOM 803 N N . ILE A 1 102 ? -1.501 -5.426 -9.852 1 95.44 102 ILE A N 1
ATOM 804 C CA . ILE A 1 102 ? -2.34 -4.387 -9.266 1 95.44 102 ILE A CA 1
ATOM 805 C C . ILE A 1 102 ? -1.819 -4.031 -7.875 1 95.44 102 ILE A C 1
ATOM 807 O O . ILE A 1 102 ? -1.787 -2.855 -7.496 1 95.44 102 ILE A O 1
ATOM 811 N N . LYS A 1 103 ? -1.393 -4.977 -7.141 1 95.81 103 LYS A N 1
ATOM 812 C CA . LYS A 1 103 ? -0.936 -4.684 -5.785 1 95.81 103 LYS A CA 1
ATOM 813 C C . LYS A 1 103 ? 0.373 -3.9 -5.801 1 95.81 103 LYS A C 1
ATOM 815 O O . LYS A 1 103 ? 0.611 -3.061 -4.93 1 95.81 103 LYS A O 1
ATOM 820 N N . ASP A 1 104 ? 1.171 -4.133 -6.801 1 97.12 104 ASP A N 1
ATOM 821 C CA . ASP A 1 104 ? 2.367 -3.316 -6.98 1 97.12 104 ASP A CA 1
ATOM 822 C C . ASP A 1 104 ? 2 -1.868 -7.293 1 97.12 104 ASP A C 1
ATOM 824 O O . ASP A 1 104 ? 2.629 -0.939 -6.785 1 97.12 104 ASP A O 1
ATOM 828 N N . ILE A 1 105 ? 1.041 -1.719 -8.102 1 97.94 105 ILE A N 1
ATOM 829 C CA . ILE A 1 105 ? 0.59 -0.377 -8.453 1 97.94 105 ILE A CA 1
ATOM 830 C C . ILE A 1 105 ? 0.043 0.326 -7.215 1 97.94 105 ILE A C 1
ATOM 832 O O . ILE A 1 105 ? 0.313 1.51 -6.996 1 97.94 105 ILE A O 1
ATOM 836 N N . LEU A 1 106 ? -0.703 -0.356 -6.453 1 98.38 106 LEU A N 1
ATOM 837 C CA . LEU A 1 106 ? -1.229 0.227 -5.223 1 98.38 106 LEU A CA 1
ATOM 838 C C . LEU A 1 106 ? -0.098 0.619 -4.277 1 98.38 106 LEU A C 1
ATOM 840 O O . LEU A 1 106 ? -0.148 1.678 -3.648 1 98.38 106 LEU A O 1
ATOM 844 N N . LEU A 1 107 ? 0.899 -0.224 -4.211 1 98.44 107 LEU A N 1
ATOM 845 C CA . LEU A 1 107 ? 2.029 0.063 -3.334 1 98.44 107 LEU A CA 1
ATOM 846 C C . LEU A 1 107 ? 2.873 1.205 -3.889 1 98.44 107 LEU A C 1
ATOM 848 O O . LEU A 1 107 ? 3.506 1.941 -3.129 1 98.44 107 LEU A O 1
ATOM 852 N N . LEU A 1 108 ? 2.832 1.354 -5.219 1 98.38 108 LEU A N 1
ATOM 853 C CA . LEU A 1 108 ? 3.402 2.547 -5.836 1 98.38 108 LEU A CA 1
ATOM 854 C C . LEU A 1 108 ? 2.736 3.809 -5.297 1 98.38 108 LEU A C 1
ATOM 856 O O . LEU A 1 108 ? 3.418 4.781 -4.965 1 98.38 108 LEU A O 1
ATOM 860 N N . PHE A 1 109 ? 1.472 3.764 -5.164 1 98.31 109 PHE A N 1
ATOM 861 C CA . PHE A 1 109 ? 0.751 4.898 -4.602 1 98.31 109 PHE A CA 1
ATOM 862 C C . PHE A 1 109 ? 1.09 5.078 -3.125 1 98.31 109 PHE A C 1
ATOM 864 O O . PHE A 1 109 ? 1.167 6.207 -2.633 1 98.31 109 PHE A O 1
ATOM 871 N N . GLY A 1 110 ? 1.236 3.908 -2.428 1 98 110 GLY A N 1
ATOM 872 C CA . GLY A 1 110 ? 1.718 3.988 -1.058 1 98 110 GLY A CA 1
ATOM 873 C C . GLY A 1 110 ? 3.051 4.703 -0.935 1 98 110 GLY A C 1
ATOM 874 O O . GLY A 1 110 ? 3.252 5.504 -0.019 1 98 110 GLY A O 1
ATOM 875 N N . SER A 1 111 ? 3.918 4.434 -1.85 1 98.25 111 SER A N 1
ATOM 876 C CA . SER A 1 111 ? 5.227 5.078 -1.853 1 98.25 111 SER A CA 1
ATOM 877 C C . SER A 1 111 ? 5.105 6.574 -2.105 1 98.25 111 SER A C 1
ATOM 879 O O . SER A 1 111 ? 5.879 7.367 -1.561 1 98.25 111 SER A O 1
ATOM 881 N N . LEU A 1 112 ? 4.18 6.93 -2.924 1 97.75 112 LEU A N 1
ATOM 882 C CA . LEU A 1 112 ? 3.912 8.344 -3.154 1 97.75 112 LEU A CA 1
ATOM 883 C C . LEU A 1 112 ? 3.516 9.039 -1.857 1 97.75 112 LEU A C 1
ATOM 885 O O . LEU A 1 112 ? 3.9 10.188 -1.622 1 97.75 112 LEU A O 1
ATOM 889 N N . ILE A 1 113 ? 2.764 8.359 -1.086 1 97.31 113 ILE A N 1
ATOM 890 C CA . ILE A 1 113 ? 2.354 8.898 0.207 1 97.31 113 ILE A CA 1
ATOM 891 C C . ILE A 1 113 ? 3.584 9.141 1.076 1 97.31 113 ILE A C 1
ATOM 893 O O . ILE A 1 113 ? 3.693 10.188 1.727 1 97.31 113 ILE A O 1
ATOM 897 N N . LEU A 1 114 ? 4.492 8.219 1.087 1 97.5 114 LEU A N 1
ATOM 898 C CA . LEU A 1 114 ? 5.711 8.359 1.881 1 97.5 114 LEU A CA 1
ATOM 899 C C . LEU A 1 114 ? 6.566 9.508 1.37 1 97.5 114 LEU A C 1
ATOM 901 O O . LEU A 1 114 ? 7.148 10.258 2.162 1 97.5 114 LEU A O 1
ATOM 905 N N . ILE A 1 115 ? 6.637 9.633 0.065 1 97.25 115 ILE A N 1
ATOM 906 C CA . ILE A 1 115 ? 7.328 10.766 -0.542 1 97.25 115 ILE A CA 1
ATOM 907 C C . ILE A 1 115 ? 6.695 12.07 -0.064 1 97.25 115 ILE A C 1
ATOM 909 O O . ILE A 1 115 ? 7.402 13.008 0.321 1 97.25 115 ILE A O 1
ATOM 913 N N . GLY A 1 11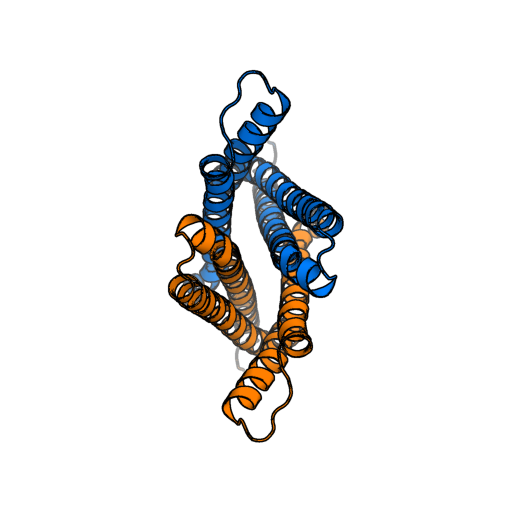6 ? 5.41 12.117 -0.086 1 95.88 116 GLY A N 1
ATOM 914 C CA . GLY A 1 116 ? 4.695 13.297 0.37 1 95.88 116 GLY A CA 1
ATOM 915 C C . GLY A 1 116 ? 4.98 13.648 1.82 1 95.88 116 GLY A C 1
ATOM 916 O O . GLY A 1 116 ? 5.082 14.82 2.174 1 95.88 116 GLY A O 1
ATOM 917 N N . GLU A 1 117 ? 5.074 12.648 2.578 1 94.44 117 GLU A N 1
ATOM 918 C CA . GLU A 1 117 ? 5.402 12.883 3.98 1 94.44 117 GLU A CA 1
ATOM 919 C C . GLU A 1 117 ? 6.77 13.547 4.121 1 94.44 117 GLU A C 1
ATOM 921 O O . GLU A 1 117 ? 6.918 14.516 4.875 1 94.44 117 GLU A O 1
ATOM 926 N N . SER A 1 118 ? 7.695 13.031 3.455 1 95.31 118 SER A N 1
ATOM 927 C CA . SER A 1 118 ? 9.047 13.578 3.521 1 95.31 118 SER A CA 1
ATOM 928 C C . SER A 1 118 ? 9.086 15.008 2.998 1 95.31 118 SER A C 1
ATOM 930 O O . SER A 1 118 ? 9.75 15.867 3.584 1 95.31 118 SER A O 1
ATOM 932 N N . LEU A 1 119 ? 8.406 15.234 1.938 1 94.5 119 LEU A N 1
ATOM 933 C CA . LEU A 1 119 ? 8.336 16.594 1.388 1 94.5 119 LEU A CA 1
ATOM 934 C C . LEU A 1 119 ? 7.715 17.547 2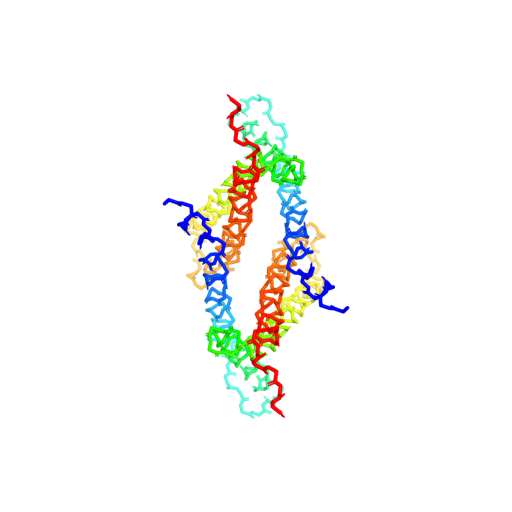.391 1 94.5 119 LEU A C 1
ATOM 936 O O . LEU A 1 119 ? 8.188 18.688 2.545 1 94.5 119 LEU A O 1
ATOM 940 N N . LYS A 1 120 ? 6.684 17.141 3.055 1 92.44 120 LYS A N 1
ATOM 941 C CA . LYS A 1 120 ? 6.039 17.984 4.066 1 92.44 120 LYS A CA 1
ATOM 942 C C . LYS A 1 120 ? 7.012 18.328 5.191 1 92.44 120 LYS A C 1
ATOM 944 O O . LYS A 1 120 ? 7.035 19.469 5.668 1 92.44 120 LYS A O 1
ATOM 949 N N . GLU A 1 121 ? 7.797 17.359 5.559 1 91.81 121 GLU A N 1
ATOM 950 C CA . GLU A 1 121 ? 8.758 17.578 6.633 1 91.81 121 GLU A CA 1
ATOM 951 C C . GLU A 1 121 ? 9.859 18.547 6.191 1 91.81 121 GLU A C 1
ATOM 953 O O . GLU A 1 121 ? 10.297 19.391 6.973 1 91.81 121 GLU A O 1
ATOM 958 N N . ILE A 1 122 ? 10.281 18.438 5.023 1 90.75 122 ILE A N 1
ATOM 959 C CA . ILE A 1 122 ? 11.312 19.328 4.5 1 90.75 122 ILE A CA 1
ATOM 960 C C . ILE A 1 122 ? 10.789 20.766 4.488 1 90.75 122 ILE A C 1
ATOM 962 O O . ILE A 1 122 ? 11.5 21.688 4.875 1 90.75 122 ILE A O 1
ATOM 966 N N . VAL A 1 123 ? 9.57 20.906 4.055 1 88.56 123 VAL A N 1
ATOM 967 C CA . VAL A 1 123 ? 8.953 22.219 4.012 1 88.56 123 VAL A CA 1
ATOM 968 C C . VAL A 1 123 ? 8.797 22.766 5.434 1 88.56 123 VAL A C 1
ATOM 970 O O . VAL A 1 123 ? 9.078 23.938 5.691 1 88.56 123 VAL A O 1
ATOM 973 N N . LYS A 1 124 ? 8.383 21.938 6.34 1 87.88 124 LYS A N 1
ATOM 974 C CA . LYS A 1 124 ? 8.242 22.359 7.734 1 87.88 124 LYS A CA 1
ATOM 975 C C . LYS A 1 124 ? 9.57 22.828 8.305 1 87.88 124 LYS A C 1
ATOM 977 O O . LYS A 1 124 ? 9.633 23.844 8.992 1 87.88 124 LYS A O 1
ATOM 982 N N . ASP A 1 125 ? 10.609 22.125 7.98 1 85.5 125 ASP A N 1
ATOM 983 C CA . ASP A 1 125 ? 11.945 22.469 8.461 1 85.5 125 ASP A CA 1
ATOM 984 C C . ASP A 1 125 ? 12.406 23.797 7.879 1 85.5 125 ASP A C 1
ATOM 986 O O . ASP A 1 125 ? 13.078 24.578 8.555 1 85.5 125 ASP A O 1
ATOM 990 N N . ARG A 1 126 ? 12.008 24.062 6.684 1 84.25 126 ARG A N 1
ATOM 991 C CA . ARG A 1 126 ? 12.422 25.297 6.023 1 84.25 126 ARG A CA 1
ATOM 992 C C . ARG A 1 126 ? 11.68 26.5 6.598 1 84.25 126 ARG A C 1
ATOM 994 O O . ARG A 1 126 ? 12.258 27.562 6.758 1 84.25 126 ARG A O 1
ATOM 1001 N N . ILE A 1 127 ? 10.391 26.266 6.914 1 83.31 127 ILE A N 1
ATOM 1002 C CA . ILE A 1 127 ? 9.57 27.344 7.422 1 83.31 127 ILE A CA 1
ATOM 1003 C C . ILE A 1 127 ? 9.945 27.656 8.867 1 83.31 127 ILE A C 1
ATOM 1005 O O . ILE A 1 127 ? 9.867 28.797 9.312 1 83.31 127 ILE A O 1
ATOM 1009 N N . THR A 1 128 ? 10.328 26.656 9.562 1 81.75 128 THR A N 1
ATOM 1010 C CA . THR A 1 128 ? 10.625 26.859 10.977 1 81.75 128 THR A CA 1
ATOM 1011 C C . THR A 1 128 ? 12.094 27.219 11.18 1 81.75 128 THR A C 1
ATOM 1013 O O . THR A 1 128 ? 12.523 27.484 12.305 1 81.75 128 THR A O 1
ATOM 1016 N N . ALA A 1 129 ? 12.852 27.141 10.102 1 76.94 129 ALA A N 1
ATOM 1017 C CA . ALA A 1 129 ? 14.258 27.531 10.203 1 76.94 129 ALA A CA 1
ATOM 1018 C C . ALA A 1 129 ? 14.383 29 10.562 1 76.94 129 ALA A C 1
ATOM 1020 O O . ALA A 1 129 ? 13.617 29.844 10.078 1 76.94 129 ALA A O 1
ATOM 1021 N N . PRO A 1 130 ? 15.219 29.234 11.578 1 72.56 130 PRO A N 1
ATOM 1022 C CA . PRO A 1 130 ? 15.43 30.641 11.93 1 72.56 130 PRO A CA 1
ATOM 1023 C C . PRO A 1 130 ? 15.867 31.484 10.742 1 72.56 130 PRO A C 1
ATOM 1025 O O . PRO A 1 130 ? 16.531 30.984 9.836 1 72.56 130 PRO A O 1
ATOM 1028 N N . PHE A 1 131 ? 15.289 32.688 10.578 1 67.81 131 PHE A N 1
ATOM 1029 C CA . PHE A 1 131 ? 15.695 33.656 9.547 1 67.81 131 PHE A CA 1
ATOM 1030 C C . PHE A 1 131 ? 17.203 33.906 9.609 1 67.81 131 PHE A C 1
ATOM 1032 O O . PHE A 1 131 ? 17.781 33.969 10.695 1 67.81 131 PHE A O 1
ATOM 1039 N N . PRO A 1 132 ? 17.828 33.625 8.375 1 60.38 132 PRO A N 1
ATOM 1040 C CA . PRO A 1 132 ? 19.25 34 8.445 1 60.38 132 PRO A CA 1
ATOM 1041 C C . PRO A 1 132 ? 19.484 35.344 9.125 1 60.38 132 PRO A C 1
ATOM 1043 O O . PRO A 1 132 ? 18.688 36.281 8.961 1 60.38 132 PRO A O 1
ATOM 1046 N N . LYS A 1 133 ? 20.25 35.375 10.211 1 52.56 133 LYS A N 1
ATOM 1047 C CA . LYS A 1 133 ? 20.703 36.656 10.781 1 52.56 133 LYS A CA 1
ATOM 1048 C C . LYS A 1 133 ? 21.375 37.531 9.727 1 52.56 133 LYS A C 1
ATOM 1050 O O . LYS A 1 133 ? 22.016 37 8.805 1 52.56 133 LYS A O 1
ATOM 1055 N N . MET B 1 1 ? 5.004 27.438 -4.609 1 49.16 1 MET B N 1
ATOM 1056 C CA . MET B 1 1 ? 5.82 26.219 -4.66 1 49.16 1 MET B CA 1
ATOM 1057 C C . MET B 1 1 ? 5.582 25.359 -3.432 1 49.16 1 MET B C 1
ATOM 1059 O O . MET B 1 1 ? 5.273 24.172 -3.557 1 49.16 1 MET B O 1
ATOM 1063 N N . VAL B 1 2 ? 5.559 25.859 -2.184 1 55.34 2 VAL B N 1
ATOM 1064 C CA . VAL B 1 2 ? 5.355 25.188 -0.903 1 55.34 2 VAL B CA 1
ATOM 1065 C C . VAL B 1 2 ? 4 24.5 -0.894 1 55.34 2 VAL B C 1
ATOM 1067 O O . VAL B 1 2 ? 3.898 23.344 -0.479 1 55.34 2 VAL B O 1
ATOM 1070 N N . ASN B 1 3 ? 3.004 25.062 -1.563 1 56.66 3 ASN B N 1
ATOM 1071 C CA . ASN B 1 3 ? 1.653 24.516 -1.545 1 56.66 3 ASN B CA 1
ATOM 1072 C C . ASN B 1 3 ? 1.561 23.219 -2.363 1 56.66 3 ASN B C 1
ATOM 1074 O O . ASN B 1 3 ? 0.862 22.281 -1.975 1 56.66 3 ASN B O 1
ATOM 1078 N N . LYS B 1 4 ? 2.352 23.25 -3.453 1 59.81 4 LYS B N 1
ATOM 1079 C CA . LYS B 1 4 ? 2.281 22.094 -4.344 1 59.81 4 LYS B CA 1
ATOM 1080 C C . LYS B 1 4 ? 2.963 20.891 -3.725 1 59.81 4 LYS B C 1
ATOM 1082 O O . LYS B 1 4 ? 2.512 19.75 -3.91 1 59.81 4 LYS B O 1
ATOM 1087 N N . LEU B 1 5 ? 3.977 21.094 -3.041 1 64.44 5 LEU B N 1
ATOM 1088 C CA . LEU B 1 5 ? 4.754 20.031 -2.428 1 64.44 5 LEU B CA 1
ATOM 1089 C C . LEU B 1 5 ? 3.959 19.344 -1.32 1 64.44 5 LEU B C 1
ATOM 1091 O O . LEU B 1 5 ? 4.09 18.141 -1.112 1 64.44 5 LEU B O 1
ATOM 1095 N N . VAL B 1 6 ? 3.041 20.109 -0.836 1 69.31 6 VAL B N 1
ATOM 1096 C CA . VAL B 1 6 ? 2.242 19.594 0.274 1 69.31 6 VAL B CA 1
ATOM 1097 C C . VAL B 1 6 ? 1.061 18.797 -0.265 1 69.31 6 VAL B C 1
ATOM 1099 O O . VAL B 1 6 ? 0.471 17.984 0.457 1 69.31 6 VAL B O 1
ATOM 1102 N N . LYS B 1 7 ? 1.056 18.734 -1.598 1 89.56 7 LYS B N 1
ATOM 1103 C CA . LYS B 1 7 ? -0.126 18.094 -2.152 1 89.56 7 LYS B CA 1
ATOM 1104 C C . LYS B 1 7 ? 0.19 16.656 -2.582 1 89.56 7 LYS B C 1
ATOM 1106 O O . LYS B 1 7 ? -0.717 15.883 -2.893 1 89.56 7 LYS B O 1
ATOM 1111 N N . VAL B 1 8 ? 1.478 16.266 -2.57 1 90.69 8 VAL B N 1
ATOM 1112 C CA . VAL B 1 8 ? 1.875 14.938 -3.016 1 90.69 8 VAL B CA 1
ATOM 1113 C C . VAL B 1 8 ? 1.265 13.883 -2.098 1 90.69 8 VAL B C 1
ATOM 1115 O O . VAL B 1 8 ? 0.771 12.852 -2.566 1 90.69 8 VAL B O 1
ATOM 1118 N N . ASP B 1 9 ? 1.292 14.125 -0.888 1 92.25 9 ASP B N 1
ATOM 1119 C CA . ASP B 1 9 ? 0.698 13.227 0.092 1 92.25 9 ASP B CA 1
ATOM 1120 C C . ASP B 1 9 ? -0.796 13.039 -0.165 1 92.25 9 ASP B C 1
ATOM 1122 O O . ASP B 1 9 ? -1.299 11.914 -0.161 1 92.25 9 ASP B O 1
ATOM 1126 N N . PHE B 1 10 ? -1.434 14.117 -0.443 1 92.12 10 PHE B N 1
ATOM 1127 C CA . PHE B 1 10 ? -2.861 14.094 -0.736 1 92.12 10 PHE B CA 1
ATOM 1128 C C . PHE B 1 10 ? -3.145 13.273 -1.989 1 92.12 10 PHE B C 1
ATOM 1130 O O . PHE B 1 10 ? -4.031 12.422 -1.992 1 92.12 10 PHE B O 1
ATOM 1137 N N . PHE B 1 11 ? -2.412 13.508 -2.998 1 95.19 11 PHE B N 1
ATOM 1138 C CA . PHE B 1 11 ? -2.607 12.812 -4.262 1 95.19 11 PHE B CA 1
ATOM 1139 C C . PHE B 1 11 ? -2.338 11.32 -4.102 1 95.19 11 PHE B C 1
ATOM 1141 O O . PHE B 1 11 ? -3.055 10.492 -4.668 1 95.19 11 PHE B O 1
ATOM 1148 N N . GLY B 1 12 ? -1.302 11 -3.357 1 96.25 12 GLY B N 1
ATOM 1149 C CA . GLY B 1 12 ? -1.016 9.594 -3.098 1 96.25 12 GLY B CA 1
ATOM 1150 C C . GLY B 1 12 ? -2.156 8.875 -2.406 1 96.25 12 GLY B C 1
ATOM 1151 O O . GLY B 1 12 ? -2.523 7.766 -2.801 1 96.25 12 GLY B O 1
ATOM 1152 N N . LYS B 1 13 ? -2.707 9.508 -1.445 1 97 13 LYS B N 1
ATOM 1153 C CA . LYS B 1 13 ? -3.814 8.906 -0.706 1 97 13 LYS B CA 1
ATOM 1154 C C . LYS B 1 13 ? -5.059 8.781 -1.582 1 97 13 LYS B C 1
ATOM 1156 O O . LYS B 1 13 ? -5.773 7.781 -1.516 1 97 13 LYS B O 1
ATOM 1161 N N . MET B 1 14 ? -5.293 9.781 -2.396 1 97 14 MET B N 1
ATOM 1162 C CA . MET B 1 14 ? -6.418 9.742 -3.324 1 97 14 MET B CA 1
ATOM 1163 C C . MET B 1 14 ? -6.266 8.594 -4.316 1 97 14 MET B C 1
ATOM 1165 O O . MET B 1 14 ? -7.203 7.824 -4.527 1 97 14 MET B O 1
ATOM 1169 N N . LEU B 1 15 ? -5.121 8.469 -4.871 1 97.56 15 LEU B N 1
ATOM 1170 C CA . LEU B 1 15 ? -4.859 7.41 -5.836 1 97.56 15 LEU B CA 1
ATOM 1171 C C . LEU B 1 15 ? -4.957 6.039 -5.176 1 97.56 15 LEU B C 1
ATOM 1173 O O . LEU B 1 15 ? -5.461 5.09 -5.781 1 97.56 15 LEU B O 1
ATOM 1177 N N . LEU B 1 16 ? -4.453 5.949 -3.971 1 98.31 16 LEU B N 1
ATOM 1178 C CA . LEU B 1 16 ? -4.523 4.68 -3.256 1 98.31 16 LEU B CA 1
ATOM 1179 C C . LEU B 1 16 ? -5.973 4.273 -3.008 1 98.31 16 LEU B C 1
ATOM 1181 O O . LEU B 1 16 ? -6.34 3.111 -3.209 1 98.31 16 LEU B O 1
ATOM 1185 N N . ARG B 1 17 ? -6.836 5.23 -2.648 1 98.31 17 ARG B N 1
ATOM 1186 C CA . ARG B 1 17 ? -8.25 4.934 -2.436 1 98.31 17 ARG B CA 1
ATOM 1187 C C . ARG B 1 17 ? -8.914 4.473 -3.729 1 98.31 17 ARG B C 1
ATOM 1189 O O . ARG B 1 17 ? -9.633 3.471 -3.738 1 98.31 17 ARG B O 1
ATOM 1196 N N . ILE B 1 18 ? -8.648 5.168 -4.754 1 98 18 ILE B N 1
ATOM 1197 C CA . ILE B 1 18 ? -9.219 4.82 -6.047 1 98 18 ILE B CA 1
ATOM 1198 C C . ILE B 1 18 ? -8.711 3.445 -6.484 1 98 18 ILE B C 1
ATOM 1200 O O . ILE B 1 18 ? -9.492 2.609 -6.945 1 98 18 ILE B O 1
ATOM 1204 N N . GLY B 1 19 ? -7.445 3.244 -6.297 1 97.94 19 GLY B N 1
ATOM 1205 C CA . GLY B 1 19 ? -6.855 1.968 -6.668 1 97.94 19 GLY B CA 1
ATOM 1206 C C . GLY B 1 19 ? -7.426 0.798 -5.891 1 97.94 19 GLY B C 1
ATOM 1207 O O . GLY B 1 19 ? -7.707 -0.257 -6.461 1 97.94 19 GLY B O 1
ATOM 1208 N N . ILE B 1 20 ? -7.566 0.975 -4.617 1 98.19 20 ILE B N 1
ATOM 1209 C CA . ILE B 1 20 ? -8.117 -0.082 -3.775 1 98.19 20 ILE B CA 1
ATOM 1210 C C . ILE B 1 20 ? -9.555 -0.383 -4.199 1 98.19 20 ILE B C 1
ATOM 1212 O O . ILE B 1 20 ? -9.953 -1.547 -4.266 1 98.19 20 ILE B O 1
ATOM 1216 N N . ALA B 1 21 ? -10.297 0.664 -4.48 1 97.81 21 ALA B N 1
ATOM 1217 C CA . ALA B 1 21 ? -11.672 0.458 -4.93 1 97.81 21 ALA B CA 1
ATOM 1218 C C . ALA B 1 21 ? -11.711 -0.364 -6.215 1 97.81 21 ALA B C 1
ATOM 1220 O O . ALA B 1 21 ? -12.453 -1.345 -6.309 1 97.81 21 ALA B O 1
ATOM 1221 N N . LEU B 1 22 ? -10.875 0.031 -7.141 1 96.31 22 LEU B N 1
ATOM 1222 C CA . LEU B 1 22 ? -10.828 -0.686 -8.414 1 96.31 22 LEU B CA 1
ATOM 1223 C C . LEU B 1 22 ? -10.398 -2.135 -8.203 1 96.31 22 LEU B C 1
ATOM 1225 O O . LEU B 1 22 ? -10.938 -3.043 -8.844 1 96.31 22 LEU B O 1
ATOM 1229 N N . TYR B 1 23 ? -9.508 -2.377 -7.312 1 97 23 TYR B N 1
ATOM 1230 C CA . TYR B 1 23 ? -9.039 -3.729 -7.023 1 97 23 TYR B CA 1
ATOM 1231 C C . TYR B 1 23 ? -10.156 -4.578 -6.43 1 97 23 TYR B C 1
ATOM 1233 O O . TYR B 1 23 ? -10.453 -5.66 -6.934 1 97 23 TYR B O 1
ATOM 1241 N N . MET B 1 24 ? -10.766 -4.031 -5.441 1 96.75 24 MET B N 1
ATOM 1242 C CA . MET B 1 24 ? -11.82 -4.789 -4.773 1 96.75 24 MET B CA 1
ATOM 1243 C C . MET B 1 24 ? -12.984 -5.043 -5.719 1 96.75 24 MET B C 1
ATOM 1245 O O . MET B 1 24 ? -13.555 -6.137 -5.734 1 96.75 24 MET B O 1
ATOM 1249 N N . TRP B 1 25 ? -13.32 -4.07 -6.512 1 96.19 25 TRP B N 1
ATOM 1250 C CA . TRP B 1 25 ? -14.398 -4.242 -7.484 1 96.19 25 TRP B CA 1
ATOM 1251 C C . TRP B 1 25 ? -14.008 -5.254 -8.555 1 96.19 25 TRP B C 1
ATOM 1253 O O . TRP B 1 25 ? -14.852 -6.016 -9.039 1 96.19 25 TRP B O 1
ATOM 1263 N N . SER B 1 26 ? -12.773 -5.277 -8.922 1 94.25 26 SER B N 1
ATOM 1264 C CA . SER B 1 26 ? -12.312 -6.262 -9.898 1 94.25 26 SER B CA 1
ATOM 1265 C C . SER B 1 26 ? -12.438 -7.68 -9.352 1 94.25 26 SER B C 1
ATOM 1267 O O . SER B 1 26 ? -12.703 -8.617 -10.109 1 94.25 26 SER B O 1
ATOM 1269 N N . VAL B 1 27 ? -12.18 -7.844 -8.055 1 90.81 27 VAL B N 1
ATOM 1270 C CA . VAL B 1 27 ? -12.328 -9.156 -7.438 1 90.81 27 VAL B CA 1
ATOM 1271 C C . VAL B 1 27 ? -13.766 -9.641 -7.613 1 90.81 27 VAL B C 1
ATOM 1273 O O . VAL B 1 27 ? -14 -10.812 -7.926 1 90.81 27 VAL B O 1
ATOM 1276 N N . VAL B 1 28 ? -14.711 -8.758 -7.457 1 90.31 28 VAL B N 1
ATOM 1277 C CA . VAL B 1 28 ? -16.125 -9.102 -7.621 1 90.31 28 VAL B CA 1
ATOM 1278 C C . VAL B 1 28 ? -16.375 -9.523 -9.062 1 90.31 28 VAL B C 1
ATOM 1280 O O . VAL B 1 28 ? -17 -10.57 -9.312 1 90.31 28 VAL B O 1
ATOM 1283 N N . LEU B 1 29 ? -15.859 -8.836 -10.008 1 88.69 29 LEU B N 1
ATOM 1284 C CA . LEU B 1 29 ? -16.109 -9.062 -11.422 1 88.69 29 LEU B CA 1
ATOM 1285 C C . LEU B 1 29 ? -15.422 -10.336 -11.906 1 88.69 29 LEU B C 1
ATOM 1287 O O . LEU B 1 29 ? -15.969 -11.07 -12.727 1 88.69 29 LEU B O 1
ATOM 1291 N N . LEU B 1 30 ? -14.266 -10.609 -11.312 1 85.5 30 LEU B N 1
ATOM 1292 C CA . LEU B 1 30 ? -13.438 -11.688 -11.844 1 85.5 30 LEU B CA 1
ATOM 1293 C C . LEU B 1 30 ? -13.703 -12.992 -11.094 1 85.5 30 LEU B C 1
ATOM 1295 O O . LEU B 1 30 ? -13.5 -14.078 -11.641 1 85.5 30 LEU B O 1
ATOM 1299 N N . SER B 1 31 ? -14.117 -12.883 -9.891 1 77.88 31 SER B N 1
ATOM 1300 C CA . SER B 1 31 ? -14.133 -14.102 -9.078 1 77.88 31 SER B CA 1
ATOM 1301 C C . SER B 1 31 ? -15.555 -14.5 -8.711 1 77.88 31 SER B C 1
ATOM 1303 O O . SER B 1 31 ? -15.797 -15.641 -8.305 1 77.88 31 SER B O 1
ATOM 1305 N N . PHE B 1 32 ? -16.438 -13.578 -8.758 1 76.69 32 PHE B N 1
ATOM 1306 C CA . PHE B 1 32 ? -17.75 -13.93 -8.227 1 76.69 32 PHE B CA 1
ATOM 1307 C C . PHE B 1 32 ? -18.766 -14.133 -9.344 1 76.69 32 PHE B C 1
ATOM 1309 O O . PHE B 1 32 ? -18.766 -13.391 -10.328 1 76.69 32 PHE B O 1
ATOM 1316 N N . LYS B 1 33 ? -19.344 -15.383 -9.203 1 75.44 33 LYS B N 1
ATOM 1317 C CA . LYS B 1 33 ? -20.547 -15.656 -9.984 1 75.44 33 LYS B CA 1
ATOM 1318 C C . LYS B 1 33 ? -21.797 -15.531 -9.125 1 75.44 33 LYS B C 1
ATOM 1320 O O . LYS B 1 33 ? -21.844 -16.047 -8.008 1 75.44 33 LYS B O 1
ATOM 1325 N N . PHE B 1 34 ? -22.516 -14.609 -9.492 1 68.31 34 PHE B N 1
ATOM 1326 C CA . PHE B 1 34 ? -23.719 -14.391 -8.695 1 68.31 34 PHE B CA 1
ATOM 1327 C C . PHE B 1 34 ? -24.516 -15.68 -8.562 1 68.31 34 PHE B C 1
ATOM 1329 O O . PHE B 1 34 ? -24.812 -16.344 -9.555 1 68.31 34 PHE B O 1
ATOM 1336 N N . ASP B 1 35 ? -24.438 -16.188 -7.383 1 71.12 35 ASP B N 1
ATOM 1337 C CA . ASP B 1 35 ? -25.281 -17.328 -7.027 1 71.12 35 ASP B CA 1
ATOM 1338 C C . ASP B 1 35 ? -26.344 -16.922 -6.004 1 71.12 35 ASP B C 1
ATOM 1340 O O . ASP B 1 35 ? -26.031 -16.656 -4.844 1 71.12 35 ASP B O 1
ATOM 1344 N N . LYS B 1 36 ? -27.516 -16.859 -6.379 1 69.69 36 LYS B N 1
ATOM 1345 C CA . LYS B 1 36 ? -28.641 -16.391 -5.566 1 69.69 36 LYS B CA 1
ATOM 1346 C C . LYS B 1 36 ? -28.859 -17.312 -4.367 1 69.69 36 LYS B C 1
ATOM 1348 O O . LYS B 1 36 ? -29.344 -16.875 -3.322 1 69.69 36 LYS B O 1
ATOM 1353 N N . GLU B 1 37 ? -28.5 -18.453 -4.508 1 79.62 37 GLU B N 1
ATOM 1354 C CA . GLU B 1 37 ? -28.781 -19.422 -3.451 1 79.62 37 GLU B CA 1
ATOM 1355 C C . GLU B 1 37 ? -27.75 -19.344 -2.342 1 79.62 37 GLU B C 1
ATOM 1357 O O . GLU B 1 37 ? -27.969 -19.859 -1.243 1 79.62 37 GLU B O 1
ATOM 1362 N N . ASN B 1 38 ? -26.766 -18.625 -2.633 1 85.5 38 ASN B N 1
ATOM 1363 C CA . ASN B 1 38 ? -25.688 -18.547 -1.643 1 85.5 38 ASN B CA 1
ATOM 1364 C C . ASN B 1 38 ? -25.625 -17.172 -0.988 1 85.5 38 ASN B C 1
ATOM 1366 O O . ASN B 1 38 ? -24.969 -16.266 -1.503 1 85.5 38 ASN B O 1
ATOM 1370 N N . LEU B 1 39 ? -26.25 -17.031 0.165 1 84.75 39 LEU B N 1
ATOM 1371 C CA . LEU B 1 39 ? -26.375 -15.773 0.89 1 84.75 39 LEU B CA 1
ATOM 1372 C C . LEU B 1 39 ? -25 -15.25 1.295 1 84.75 39 LEU B C 1
ATOM 1374 O O . LEU B 1 39 ? -24.75 -14.047 1.247 1 84.75 39 LEU B O 1
ATOM 1378 N N . TRP B 1 40 ? -24.109 -16.125 1.716 1 85.75 40 TRP B N 1
ATOM 1379 C CA . TRP B 1 40 ? -22.781 -15.719 2.152 1 85.75 40 TRP B CA 1
ATOM 1380 C C . TRP B 1 40 ? -22.016 -15.055 1.014 1 85.75 40 TRP B C 1
ATOM 1382 O O . TRP B 1 40 ? -21.328 -14.055 1.223 1 85.75 40 TRP B O 1
ATOM 1392 N N . MET B 1 41 ? -22.172 -15.57 -0.119 1 86.5 41 MET B N 1
ATOM 1393 C CA . MET B 1 41 ? -21.5 -14.992 -1.28 1 86.5 41 MET B CA 1
ATOM 1394 C C . MET B 1 41 ? -22.078 -13.625 -1.621 1 86.5 41 MET B C 1
ATOM 1396 O O . MET B 1 41 ? -21.328 -12.719 -2.008 1 86.5 41 MET B O 1
ATOM 1400 N N . ALA B 1 42 ? -23.344 -13.5 -1.443 1 87.62 42 ALA B N 1
ATOM 1401 C CA . ALA B 1 42 ? -24 -12.219 -1.702 1 87.62 42 ALA B CA 1
ATOM 1402 C C . ALA B 1 42 ? -23.516 -11.148 -0.73 1 87.62 42 ALA B C 1
ATOM 1404 O O . ALA B 1 42 ? -23.266 -10.008 -1.129 1 87.62 42 ALA B O 1
ATOM 1405 N N . LEU B 1 43 ? -23.375 -11.539 0.489 1 91.31 43 LEU B N 1
ATOM 1406 C CA . LEU B 1 43 ? -22.906 -10.609 1.508 1 91.31 43 LEU B CA 1
ATOM 1407 C C . LEU B 1 43 ? -21.469 -10.18 1.233 1 91.31 43 LEU B C 1
ATOM 1409 O O . LEU B 1 43 ? -21.125 -9.008 1.394 1 91.31 43 LEU B O 1
ATOM 1413 N N . LEU B 1 44 ? -20.703 -11.094 0.836 1 91.69 44 LEU B N 1
ATOM 1414 C CA . LEU B 1 44 ? -19.312 -10.789 0.519 1 91.69 44 LEU B CA 1
ATOM 1415 C C . LEU B 1 44 ? -19.219 -9.836 -0.668 1 91.69 44 LEU B C 1
ATOM 1417 O O . LEU B 1 44 ? -18.422 -8.898 -0.658 1 91.69 44 LEU B O 1
ATOM 1421 N N . MET B 1 45 ? -20.062 -10.086 -1.628 1 92.62 45 MET B N 1
ATOM 1422 C CA . MET B 1 45 ? -20.078 -9.203 -2.795 1 92.62 45 MET B CA 1
ATOM 1423 C C . MET B 1 45 ? -20.5 -7.789 -2.404 1 92.62 45 MET B C 1
ATOM 1425 O O . MET B 1 45 ? -19.891 -6.816 -2.846 1 92.62 45 MET B O 1
ATOM 1429 N N . ALA B 1 46 ? -21.547 -7.766 -1.63 1 93.94 46 ALA B N 1
ATOM 1430 C CA . ALA B 1 46 ? -21.984 -6.457 -1.159 1 93.94 46 ALA B CA 1
ATOM 1431 C C . ALA B 1 46 ? -20.875 -5.73 -0.412 1 93.94 46 ALA B C 1
ATOM 1433 O O . ALA B 1 46 ? -20.656 -4.535 -0.62 1 93.94 46 ALA B O 1
ATOM 1434 N N . TYR B 1 47 ? -20.172 -6.461 0.426 1 96.31 47 TYR B N 1
ATOM 1435 C CA . TYR B 1 47 ? -19.047 -5.914 1.167 1 96.31 47 TYR B CA 1
ATOM 1436 C C . TYR B 1 47 ? -17.984 -5.355 0.22 1 96.31 47 TYR B C 1
ATOM 1438 O O . TYR B 1 47 ? -17.531 -4.227 0.39 1 96.31 47 TYR B O 1
ATOM 1446 N N . LEU B 1 48 ? -17.672 -6.059 -0.812 1 96.75 48 LEU B N 1
ATOM 1447 C CA . LEU B 1 48 ? -16.594 -5.699 -1.732 1 96.75 48 LEU B CA 1
ATOM 1448 C C . LEU B 1 48 ? -16.984 -4.5 -2.588 1 96.75 48 LEU B C 1
ATOM 1450 O O . LEU B 1 48 ? -16.125 -3.729 -3.021 1 96.75 48 LEU B O 1
ATOM 1454 N N . VAL B 1 49 ? -18.25 -4.309 -2.754 1 96.38 49 VAL B N 1
ATOM 1455 C CA . VAL B 1 49 ? -18.703 -3.205 -3.588 1 96.38 49 VAL B CA 1
ATOM 1456 C C . VAL B 1 49 ? -18.891 -1.955 -2.732 1 96.38 49 VAL B C 1
ATOM 1458 O O . VAL B 1 49 ? -18.469 -0.862 -3.119 1 96.38 49 VAL B O 1
ATOM 1461 N N . VAL B 1 50 ? -19.375 -2.113 -1.554 1 97.94 50 VAL B N 1
ATOM 1462 C CA . VAL B 1 50 ? -19.812 -0.983 -0.748 1 97.94 50 VAL B CA 1
ATOM 1463 C C . VAL B 1 50 ? -18.641 -0.382 0.008 1 97.94 50 VAL B C 1
ATOM 1465 O O . VAL B 1 50 ? -18.469 0.839 0.033 1 97.94 50 VAL B O 1
ATOM 1468 N N . ILE B 1 51 ? -17.812 -1.162 0.549 1 98.19 51 ILE B N 1
ATOM 1469 C CA . ILE B 1 51 ? -16.766 -0.713 1.458 1 98.19 51 ILE B CA 1
ATOM 1470 C C . ILE B 1 51 ? -15.805 0.223 0.721 1 98.19 51 ILE B C 1
ATOM 1472 O O . ILE B 1 51 ? -15.508 1.32 1.199 1 98.19 51 ILE B O 1
ATOM 1476 N N . PRO B 1 52 ? -15.305 -0.137 -0.443 1 97.69 52 PRO B N 1
ATOM 1477 C CA . PRO B 1 52 ? -14.438 0.82 -1.129 1 97.69 52 PRO B CA 1
ATOM 1478 C C . PRO B 1 52 ? -15.164 2.104 -1.522 1 97.69 52 PRO B C 1
ATOM 1480 O O . PRO B 1 52 ? -14.562 3.18 -1.538 1 97.69 52 PRO B O 1
ATOM 1483 N N . GLY B 1 53 ? -16.438 2.006 -1.834 1 97.5 53 GLY B N 1
ATOM 1484 C CA . GLY B 1 53 ? -17.234 3.197 -2.084 1 97.5 53 GLY B CA 1
ATOM 1485 C C . GLY B 1 53 ? -17.297 4.141 -0.896 1 97.5 53 GLY B C 1
ATOM 1486 O O . GLY B 1 53 ? -17.172 5.355 -1.057 1 97.5 53 GLY B O 1
ATOM 1487 N N . LEU B 1 54 ? -17.469 3.576 0.27 1 98.12 54 LEU B N 1
ATOM 1488 C CA . LEU B 1 54 ? -17.469 4.383 1.485 1 98.12 54 LEU B CA 1
ATOM 1489 C C . LEU B 1 54 ? -16.125 5.062 1.692 1 98.12 54 LEU B C 1
ATOM 1491 O O . LEU B 1 54 ? -16.062 6.223 2.113 1 98.12 54 LEU B O 1
ATOM 1495 N N . SER B 1 55 ? -15.07 4.328 1.363 1 98.06 55 SER B N 1
ATOM 1496 C CA . SER B 1 55 ? -13.734 4.91 1.484 1 98.06 55 SER B CA 1
ATOM 1497 C C . SER B 1 55 ? -13.562 6.098 0.545 1 98.06 55 SER B C 1
ATOM 1499 O O . SER B 1 55 ? -12.953 7.102 0.915 1 98.06 55 SER B O 1
ATOM 1501 N N . LEU B 1 56 ? -14.125 6.027 -0.651 1 97.69 56 LEU B N 1
ATOM 1502 C CA . LEU B 1 56 ? -14.023 7.086 -1.647 1 97.69 56 LEU B CA 1
ATOM 1503 C C . LEU B 1 56 ? -14.828 8.312 -1.221 1 97.69 56 LEU B C 1
ATOM 1505 O O . LEU B 1 56 ? -14.508 9.438 -1.604 1 97.69 56 LEU B O 1
ATOM 1509 N N . LEU B 1 57 ? -15.789 8.148 -0.392 1 96.44 57 LEU B N 1
ATOM 1510 C CA . LEU B 1 57 ? -16.656 9.242 0.055 1 96.44 57 LEU B CA 1
ATOM 1511 C C . LEU B 1 57 ? -15.977 10.039 1.164 1 96.44 57 LEU B C 1
ATOM 1513 O O . LEU B 1 57 ? -16.547 11 1.68 1 96.44 57 LEU B O 1
ATOM 1517 N N . HIS B 1 58 ? -14.789 9.695 1.503 1 94.44 58 HIS B N 1
ATOM 1518 C CA . HIS B 1 58 ? -13.969 10.406 2.482 1 94.44 58 HIS B CA 1
ATOM 1519 C C . HIS B 1 58 ? -13.945 11.906 2.199 1 94.44 58 HIS B C 1
ATOM 1521 O O . HIS B 1 58 ? -13.977 12.711 3.127 1 94.44 58 HIS B O 1
ATOM 1527 N N . TYR B 1 59 ? -13.906 12.273 0.973 1 91.62 59 TYR B N 1
ATOM 1528 C CA . TYR B 1 59 ? -13.711 13.672 0.605 1 91.62 59 TYR B CA 1
ATOM 1529 C C . TYR B 1 59 ? -14.992 14.469 0.785 1 91.62 59 TYR B C 1
ATOM 1531 O O . TYR B 1 59 ? -14.961 15.703 0.823 1 91.62 59 TYR B O 1
ATOM 1539 N N . ARG B 1 60 ? -16.125 13.766 0.913 1 94.12 60 ARG B N 1
ATOM 1540 C CA . ARG B 1 60 ? -17.391 14.414 1.214 1 94.12 60 ARG B CA 1
ATOM 1541 C C . ARG B 1 60 ? -17.719 14.328 2.701 1 94.12 60 ARG B C 1
ATOM 1543 O O . ARG B 1 60 ? -18.25 15.273 3.283 1 94.12 60 ARG B O 1
ATOM 1550 N N . ASN B 1 61 ? -17.422 13.195 3.264 1 96.06 61 ASN B N 1
ATOM 1551 C CA . ASN B 1 61 ? -17.703 12.906 4.664 1 96.06 61 ASN B CA 1
ATOM 1552 C C . ASN B 1 61 ? -16.625 12.023 5.289 1 96.06 61 ASN B C 1
ATOM 1554 O O . ASN B 1 61 ? -16.578 10.82 5.039 1 96.06 61 ASN B O 1
ATOM 1558 N N . ALA B 1 62 ? -15.883 12.578 6.219 1 95.12 62 ALA B N 1
ATOM 1559 C CA . ALA B 1 62 ? -14.727 11.898 6.789 1 95.12 62 ALA B CA 1
ATOM 1560 C C . ALA B 1 62 ? -15.148 10.695 7.625 1 95.12 62 ALA B C 1
ATOM 1562 O O . ALA B 1 62 ? -14.422 9.711 7.723 1 95.12 62 ALA B O 1
ATOM 1563 N N . LYS B 1 63 ? -16.344 10.734 8.266 1 96.62 63 LYS B N 1
ATOM 1564 C CA . LYS B 1 63 ? -16.828 9.609 9.055 1 96.62 63 LYS B CA 1
ATOM 1565 C C . LYS B 1 63 ? -17.078 8.391 8.172 1 96.62 63 LYS B C 1
ATOM 1567 O O . LYS B 1 63 ? -16.719 7.266 8.531 1 96.62 63 LYS B O 1
ATOM 1572 N N . THR B 1 64 ? -17.688 8.688 7.047 1 97.25 64 THR B N 1
ATOM 1573 C CA . THR B 1 64 ? -17.938 7.617 6.082 1 97.25 64 THR B CA 1
ATOM 1574 C C . THR B 1 64 ? -16.609 7.059 5.559 1 97.25 64 THR B C 1
ATOM 1576 O O . THR B 1 64 ? -16.469 5.844 5.398 1 97.25 64 THR B O 1
ATOM 1579 N N . GLY B 1 65 ? -15.688 7.891 5.301 1 96.94 65 GLY B N 1
ATOM 1580 C CA . GLY B 1 65 ? -14.359 7.461 4.891 1 96.94 65 GLY B CA 1
ATOM 1581 C C . GLY B 1 65 ? -13.672 6.598 5.926 1 96.94 65 GLY B C 1
ATOM 1582 O O . GLY B 1 65 ? -12.938 5.668 5.578 1 96.94 65 GLY B O 1
ATOM 1583 N N . LEU B 1 66 ? -13.898 6.914 7.164 1 97.25 66 LEU B N 1
ATOM 1584 C CA . LEU B 1 66 ? -13.336 6.133 8.258 1 97.25 66 LEU B CA 1
ATOM 1585 C C . LEU B 1 66 ? -13.867 4.707 8.242 1 97.25 66 LEU B C 1
ATOM 1587 O O . LEU B 1 66 ? -13.102 3.748 8.344 1 97.25 66 LEU B O 1
ATOM 1591 N N . ILE B 1 67 ? -15.148 4.598 8.086 1 97.88 67 ILE B N 1
ATOM 1592 C CA . ILE B 1 67 ? -15.781 3.283 8.008 1 97.88 67 ILE B CA 1
ATOM 1593 C C . ILE B 1 67 ? -15.227 2.518 6.812 1 97.88 67 ILE B C 1
ATOM 1595 O O . ILE B 1 67 ? -14.867 1.343 6.926 1 97.88 67 ILE B O 1
ATOM 1599 N N . GLY B 1 68 ? -15.156 3.189 5.684 1 98.12 68 GLY B N 1
ATOM 1600 C CA . GLY B 1 68 ? -14.578 2.578 4.496 1 98.12 68 GLY B CA 1
ATOM 1601 C C . GLY B 1 68 ? -13.141 2.146 4.691 1 98.12 68 GLY B C 1
ATOM 1602 O O . GLY B 1 68 ? -12.75 1.06 4.262 1 98.12 68 GLY B O 1
ATOM 1603 N N . GLY B 1 69 ? -12.367 3.008 5.289 1 97.94 69 GLY B N 1
ATOM 1604 C CA . GLY B 1 69 ? -10.984 2.668 5.57 1 97.94 69 GLY B CA 1
ATOM 1605 C C . GLY B 1 69 ? -10.836 1.442 6.453 1 97.94 69 GLY B C 1
ATOM 1606 O O . GLY B 1 69 ? -10 0.574 6.18 1 97.94 69 GLY B O 1
ATOM 1607 N N . ILE B 1 70 ? -11.602 1.375 7.512 1 98.19 70 ILE B N 1
ATOM 1608 C CA . ILE B 1 70 ? -11.578 0.225 8.414 1 98.19 70 ILE B CA 1
ATOM 1609 C C . ILE B 1 70 ? -11.977 -1.034 7.645 1 98.19 70 ILE B C 1
ATOM 1611 O O . ILE B 1 70 ? -11.352 -2.086 7.797 1 98.19 70 ILE B O 1
ATOM 1615 N N . GLY B 1 71 ? -13 -0.889 6.867 1 98.56 71 GLY B N 1
ATOM 1616 C CA . GLY B 1 71 ? -13.414 -2.018 6.051 1 98.56 71 GLY B CA 1
ATOM 1617 C C . GLY B 1 71 ? -12.32 -2.512 5.121 1 98.56 71 GLY B C 1
ATOM 1618 O O . GLY B 1 71 ? -12.133 -3.719 4.953 1 98.56 71 GLY B O 1
ATOM 1619 N N . THR B 1 72 ? -11.633 -1.589 4.488 1 98.5 72 THR B N 1
ATOM 1620 C CA . THR B 1 72 ? -10.539 -1.959 3.594 1 98.5 72 THR B CA 1
ATOM 1621 C C . THR B 1 72 ? -9.422 -2.656 4.363 1 98.5 72 THR B C 1
ATOM 1623 O O . THR B 1 72 ? -8.828 -3.621 3.875 1 98.5 72 THR B O 1
ATOM 1626 N N . LEU B 1 73 ? -9.133 -2.164 5.547 1 98.62 73 LEU B N 1
ATOM 1627 C CA . LEU B 1 73 ? -8.148 -2.809 6.406 1 98.62 73 LEU B CA 1
ATOM 1628 C C . LEU B 1 73 ? -8.539 -4.254 6.691 1 98.62 73 LEU B C 1
ATOM 1630 O O . LEU B 1 73 ? -7.707 -5.16 6.574 1 98.62 73 LEU B O 1
ATOM 1634 N N . LEU B 1 74 ? -9.75 -4.441 7.016 1 98.62 74 LEU B N 1
ATOM 1635 C CA . LEU B 1 74 ? -10.25 -5.781 7.305 1 98.62 74 LEU B CA 1
ATOM 1636 C C . LEU B 1 74 ? -10.195 -6.664 6.062 1 98.62 74 LEU B C 1
ATOM 1638 O O . LEU B 1 74 ? -9.93 -7.863 6.16 1 98.62 74 LEU B O 1
ATOM 1642 N N . PHE B 1 75 ? -10.438 -6.117 4.941 1 98.19 75 PHE B N 1
ATOM 1643 C CA . PHE B 1 75 ? -10.359 -6.871 3.695 1 98.19 75 PHE B CA 1
ATOM 1644 C C . PHE B 1 75 ? -8.953 -7.426 3.486 1 98.19 75 PHE B C 1
ATOM 1646 O O . PHE B 1 75 ? -8.789 -8.617 3.205 1 98.19 75 PHE B O 1
ATOM 1653 N N . PHE B 1 76 ? -7.945 -6.586 3.635 1 98.31 76 PHE B N 1
ATOM 1654 C CA . PHE B 1 76 ? -6.582 -7.035 3.375 1 98.31 76 PHE B CA 1
ATOM 1655 C C . PHE B 1 76 ? -6.125 -8.023 4.445 1 98.31 76 PHE B C 1
ATOM 1657 O O . PHE B 1 76 ? -5.359 -8.945 4.16 1 98.31 76 PHE B O 1
ATOM 1664 N N . LEU B 1 77 ? -6.594 -7.832 5.641 1 98.25 77 LEU B N 1
ATOM 1665 C CA . LEU B 1 77 ? -6.324 -8.82 6.672 1 98.25 77 LEU B CA 1
ATOM 1666 C C . LEU B 1 77 ? -6.938 -10.172 6.309 1 98.25 77 LEU B C 1
ATOM 1668 O O . LEU B 1 77 ? -6.254 -11.195 6.34 1 98.25 77 LEU B O 1
ATOM 1672 N N . ALA B 1 78 ? -8.203 -10.133 5.941 1 96.94 78 ALA B N 1
ATOM 1673 C CA . ALA B 1 78 ? -8.906 -11.352 5.562 1 96.94 78 ALA B CA 1
ATOM 1674 C C . ALA B 1 78 ? -8.266 -12 4.336 1 96.94 78 ALA B C 1
ATOM 1676 O O . ALA B 1 78 ? -8.102 -13.219 4.285 1 96.94 78 ALA B O 1
ATOM 1677 N N . SER B 1 79 ? -7.965 -11.141 3.369 1 94.94 79 SER B N 1
ATOM 1678 C CA . SER B 1 79 ? -7.32 -11.648 2.158 1 94.94 79 SER B CA 1
ATOM 1679 C C . SER B 1 79 ? -6.016 -12.359 2.482 1 94.94 79 SER B C 1
ATOM 1681 O O . SER B 1 79 ? -5.727 -13.422 1.925 1 94.94 79 SER B O 1
ATOM 1683 N N . SER B 1 80 ? -5.223 -11.789 3.383 1 96.19 80 SER B N 1
ATOM 1684 C CA . SER B 1 80 ? -3.973 -12.422 3.78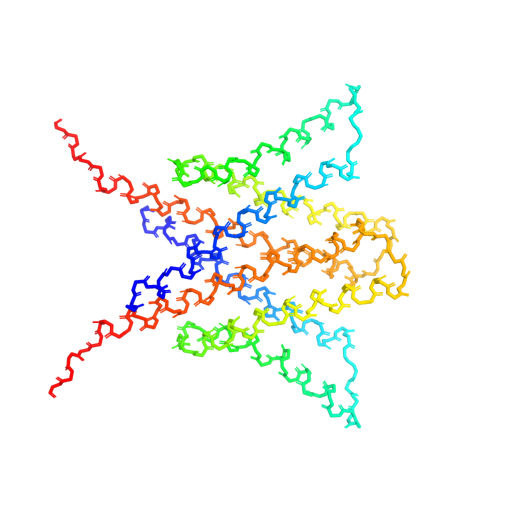7 1 96.19 80 SER B CA 1
ATOM 1685 C C . SER B 1 80 ? -4.223 -13.781 4.441 1 96.19 80 SER B C 1
ATOM 1687 O O . SER B 1 80 ? -3.521 -14.75 4.156 1 96.19 80 SER B O 1
ATOM 1689 N N . ILE B 1 81 ? -5.191 -13.852 5.285 1 96.31 81 ILE B N 1
ATOM 1690 C CA . ILE B 1 81 ? -5.52 -15.094 5.984 1 96.31 81 ILE B CA 1
ATOM 1691 C C . ILE B 1 81 ? -5.988 -16.141 4.98 1 96.31 81 ILE B C 1
ATOM 1693 O O . ILE B 1 81 ? -5.555 -17.297 5.031 1 96.31 81 ILE B O 1
ATOM 1697 N N . VAL B 1 82 ? -6.832 -15.766 4.078 1 92.81 82 VAL B N 1
ATOM 1698 C CA . VAL B 1 82 ? -7.34 -16.672 3.057 1 92.81 82 VAL B CA 1
ATOM 1699 C C . VAL B 1 82 ? -6.18 -17.234 2.234 1 92.81 82 VAL B C 1
ATOM 1701 O O . VAL B 1 82 ? -6.133 -18.438 1.946 1 92.81 82 VAL B O 1
ATOM 1704 N N . LEU B 1 83 ? -5.234 -16.406 1.891 1 93.25 83 LEU B N 1
ATOM 1705 C CA . LEU B 1 83 ? -4.086 -16.828 1.099 1 93.25 83 LEU B CA 1
ATOM 1706 C C . LEU B 1 83 ? -3.223 -17.812 1.881 1 93.25 83 LEU B C 1
ATOM 1708 O O . LEU B 1 83 ? -2.752 -18.797 1.327 1 93.25 83 LEU B O 1
ATOM 1712 N N . ILE B 1 84 ? -3.031 -17.516 3.16 1 95.06 84 ILE B N 1
ATOM 1713 C CA . ILE B 1 84 ? -2.25 -18.406 3.998 1 95.06 84 ILE B CA 1
ATOM 1714 C C . ILE B 1 84 ? -2.914 -19.781 4.031 1 95.06 84 ILE B C 1
ATOM 1716 O O . ILE B 1 84 ? -2.262 -20.812 3.795 1 95.06 84 ILE B O 1
ATOM 1720 N N . VAL B 1 85 ? -4.16 -19.781 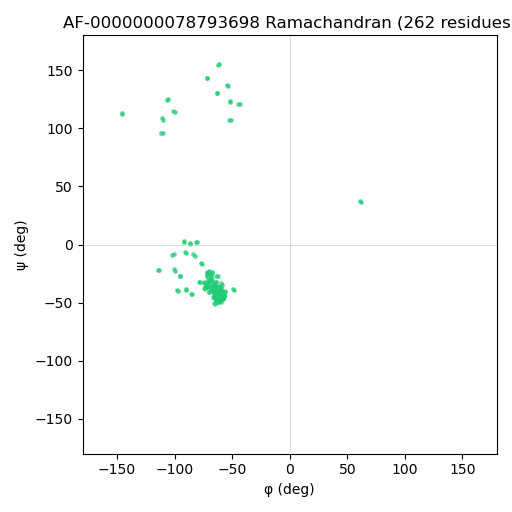4.25 1 94.88 85 VAL B N 1
ATOM 1721 C CA . VAL B 1 85 ? -4.898 -21.031 4.391 1 94.88 85 VAL B CA 1
ATOM 1722 C C . VAL B 1 85 ? -4.895 -21.797 3.064 1 94.88 85 VAL B C 1
ATOM 1724 O O . VAL B 1 85 ? -4.645 -23 3.029 1 94.88 85 VAL B O 1
ATOM 1727 N N . THR B 1 86 ? -5.16 -21.094 1.999 1 93.56 86 THR B N 1
ATOM 1728 C CA . THR B 1 86 ? -5.184 -21.719 0.68 1 93.56 86 THR B CA 1
ATOM 1729 C C . THR B 1 86 ? -3.811 -22.281 0.33 1 93.56 86 THR B C 1
ATOM 1731 O O . THR B 1 86 ? -3.707 -23.406 -0.151 1 93.56 86 THR B O 1
ATOM 1734 N N . ASP B 1 87 ? -2.801 -21.547 0.633 1 93.69 87 ASP B N 1
ATOM 1735 C CA . ASP B 1 87 ? -1.448 -21.984 0.297 1 93.69 87 ASP B CA 1
ATOM 1736 C C . ASP B 1 87 ? -1.022 -23.172 1.158 1 93.69 87 ASP B C 1
ATOM 1738 O O . ASP B 1 87 ? -0.387 -24.094 0.667 1 93.69 87 ASP B O 1
ATOM 1742 N N . LEU B 1 88 ? -1.355 -23.109 2.395 1 94.94 88 LEU B N 1
ATOM 1743 C CA . LEU B 1 88 ? -1.029 -24.219 3.283 1 94.94 88 LEU B CA 1
ATOM 1744 C C . LEU B 1 88 ? -1.729 -25.5 2.836 1 94.94 88 LEU B C 1
ATOM 1746 O O . LEU B 1 88 ? -1.124 -26.578 2.834 1 94.94 88 LEU B O 1
ATOM 1750 N N . SER B 1 89 ? -2.924 -25.359 2.396 1 96.06 89 SER B N 1
ATOM 1751 C CA . SER B 1 89 ? -3.686 -26.516 1.927 1 96.06 89 SER B CA 1
ATOM 1752 C C . SER B 1 89 ? -3.084 -27.094 0.65 1 96.06 89 SER B C 1
ATOM 1754 O O . SER B 1 89 ? -3.219 -28.297 0.379 1 96.06 89 SER B O 1
ATOM 1756 N N . ALA B 1 90 ? -2.496 -26.281 -0.115 1 94.88 90 ALA B N 1
ATOM 1757 C CA . ALA B 1 90 ? -1.888 -26.719 -1.37 1 94.88 90 ALA B CA 1
ATOM 1758 C C . ALA B 1 90 ? -0.421 -27.078 -1.169 1 94.88 90 ALA B C 1
ATOM 1760 O O . ALA B 1 90 ? 0.3 -27.344 -2.137 1 94.88 90 ALA B O 1
ATOM 1761 N N . ASN B 1 91 ? 0.063 -27 0.113 1 96 91 ASN B N 1
ATOM 1762 C CA . ASN B 1 91 ? 1.425 -27.359 0.479 1 96 91 ASN B CA 1
ATOM 1763 C C . ASN B 1 91 ? 2.455 -26.5 -0.234 1 96 91 ASN B C 1
ATOM 1765 O O . ASN B 1 91 ? 3.463 -27 -0.73 1 96 91 ASN B O 1
ATOM 1769 N N . VAL B 1 92 ? 2.053 -25.297 -0.334 1 91.38 92 VAL B N 1
ATOM 1770 C CA . VAL B 1 92 ? 2.979 -24.328 -0.9 1 91.38 92 VAL B CA 1
ATOM 1771 C C . VAL B 1 92 ? 4.102 -24.047 0.095 1 91.38 92 VAL B C 1
ATOM 1773 O O . VAL B 1 92 ? 3.889 -24.094 1.31 1 91.38 92 VAL B O 1
ATOM 1776 N N . SER B 1 93 ? 5.324 -23.844 -0.401 1 94.06 93 SER B N 1
ATOM 1777 C CA . SER B 1 93 ? 6.465 -23.562 0.458 1 94.06 93 SER B CA 1
ATOM 1778 C C . SER B 1 93 ? 6.258 -22.25 1.229 1 94.06 93 SER B C 1
ATOM 1780 O O . SER B 1 93 ? 5.547 -21.359 0.766 1 94.06 93 SER B O 1
ATOM 1782 N N . TRP B 1 94 ? 6.879 -22.078 2.363 1 92.69 94 TRP B N 1
ATOM 1783 C CA . TRP B 1 94 ? 6.742 -20.906 3.232 1 92.69 94 TRP B CA 1
ATOM 1784 C C . TRP B 1 94 ? 7.203 -19.641 2.521 1 92.69 94 TRP B C 1
ATOM 1786 O O . TRP B 1 94 ? 6.629 -18.562 2.715 1 92.69 94 TRP B O 1
ATOM 1796 N N . THR B 1 95 ? 8.219 -19.828 1.713 1 90.38 95 THR B N 1
ATOM 1797 C CA . THR B 1 95 ? 8.758 -18.672 0.986 1 90.38 95 THR B CA 1
ATOM 1798 C C . THR B 1 95 ? 7.723 -18.109 0.017 1 90.38 95 THR B C 1
ATOM 1800 O O . THR B 1 95 ? 7.527 -16.906 -0.055 1 90.38 95 THR B O 1
ATOM 1803 N N . LEU B 1 96 ? 7.055 -18.984 -0.644 1 87.62 96 LEU B N 1
ATOM 1804 C CA . LEU B 1 96 ? 6.047 -18.562 -1.606 1 87.62 96 LEU B CA 1
ATOM 1805 C C . LEU B 1 96 ? 4.82 -18 -0.896 1 87.62 96 LEU B C 1
ATOM 1807 O O . LEU B 1 96 ? 4.219 -17.031 -1.359 1 87.62 96 LEU B O 1
ATOM 1811 N N . ILE B 1 97 ? 4.484 -18.578 0.205 1 91.75 97 ILE B N 1
ATOM 1812 C CA . ILE B 1 97 ? 3.373 -18.062 0.999 1 91.75 97 ILE B CA 1
ATOM 1813 C C . ILE B 1 97 ? 3.658 -16.625 1.414 1 91.75 97 ILE B C 1
ATOM 1815 O O . ILE B 1 97 ? 2.812 -15.742 1.246 1 91.75 97 ILE B O 1
ATOM 1819 N N . TYR B 1 98 ? 4.867 -16.438 1.894 1 93 98 TYR B N 1
ATOM 1820 C CA . TYR B 1 98 ? 5.289 -15.102 2.299 1 93 98 TYR B CA 1
ATOM 1821 C C . TYR B 1 98 ? 5.156 -14.117 1.144 1 93 98 TYR B C 1
ATOM 1823 O O . TYR B 1 98 ? 4.602 -13.031 1.31 1 93 98 TYR B O 1
ATOM 1831 N N . LEU B 1 99 ? 5.562 -14.461 0.027 1 86.81 99 LEU B N 1
ATOM 1832 C CA . LEU B 1 99 ? 5.559 -13.562 -1.121 1 86.81 99 LEU B CA 1
ATOM 1833 C C . LEU B 1 99 ? 4.133 -13.258 -1.565 1 86.81 99 LEU B C 1
ATOM 1835 O O . LEU B 1 99 ? 3.854 -12.156 -2.057 1 86.81 99 LEU B O 1
ATOM 1839 N N . HIS B 1 100 ? 3.289 -14.188 -1.259 1 88.19 100 HIS B N 1
ATOM 1840 C CA . HIS B 1 100 ? 1.897 -13.992 -1.648 1 88.19 100 HIS B CA 1
ATOM 1841 C C . HIS B 1 100 ? 1.188 -13.039 -0.692 1 88.19 100 HIS B C 1
ATOM 1843 O O . HIS B 1 100 ? 0.366 -12.227 -1.116 1 88.19 100 HIS B O 1
ATOM 1849 N N . ILE B 1 101 ? 1.604 -13.078 0.542 1 93.88 101 ILE B N 1
ATOM 1850 C CA . ILE B 1 101 ? 0.792 -12.398 1.544 1 93.88 101 ILE B CA 1
ATOM 1851 C C . ILE B 1 101 ? 1.404 -11.031 1.864 1 93.88 101 ILE B C 1
ATOM 1853 O O . ILE B 1 101 ? 0.711 -10.133 2.334 1 93.88 101 ILE B O 1
ATOM 1857 N N . ILE B 1 102 ? 2.648 -10.836 1.631 1 95.44 102 ILE B N 1
ATOM 1858 C CA . ILE B 1 102 ? 3.367 -9.664 2.123 1 95.44 102 ILE B CA 1
ATOM 1859 C C . ILE B 1 102 ? 2.756 -8.398 1.529 1 95.44 102 ILE B C 1
ATOM 1861 O O . ILE B 1 102 ? 2.607 -7.391 2.223 1 95.44 102 ILE B O 1
ATOM 1865 N N . LYS B 1 103 ? 2.369 -8.43 0.31 1 95.94 103 LYS B N 1
ATOM 1866 C CA . LYS B 1 103 ? 1.832 -7.223 -0.31 1 95.94 103 LYS B CA 1
ATOM 1867 C C . LYS B 1 103 ? 0.46 -6.875 0.261 1 95.94 103 LYS B C 1
ATOM 1869 O O . LYS B 1 103 ? 0.111 -5.699 0.38 1 95.94 103 LYS B O 1
ATOM 1874 N N . ASP B 1 104 ? -0.269 -7.875 0.653 1 97.12 104 ASP B N 1
ATOM 1875 C CA . ASP B 1 104 ? -1.522 -7.621 1.357 1 97.12 104 ASP B CA 1
ATOM 1876 C C . ASP B 1 104 ? -1.27 -6.957 2.709 1 97.12 104 ASP B C 1
ATOM 1878 O O . ASP B 1 104 ? -1.997 -6.039 3.102 1 97.12 104 ASP B O 1
ATOM 1882 N N . ILE B 1 105 ? -0.293 -7.418 3.371 1 97.88 105 ILE B N 1
ATOM 1883 C CA . ILE B 1 105 ? 0.055 -6.84 4.664 1 97.88 105 ILE B CA 1
ATOM 1884 C C . ILE B 1 105 ? 0.486 -5.387 4.477 1 97.88 105 ILE B C 1
ATOM 1886 O O . ILE B 1 105 ? 0.106 -4.516 5.262 1 97.88 105 ILE B O 1
ATOM 1890 N N . LEU B 1 106 ? 1.254 -5.133 3.496 1 98.38 106 LEU B N 1
ATOM 1891 C CA . LEU B 1 106 ? 1.678 -3.764 3.221 1 98.38 106 LEU B CA 1
ATOM 1892 C C . LEU B 1 106 ? 0.479 -2.877 2.9 1 98.38 106 LEU B C 1
ATOM 1894 O O . LEU B 1 106 ? 0.412 -1.731 3.35 1 98.38 106 LEU B O 1
ATOM 1898 N N . LEU B 1 107 ? -0.446 -3.416 2.156 1 98.38 107 LEU B N 1
ATOM 1899 C CA . LEU B 1 107 ? -1.63 -2.643 1.794 1 98.38 107 LEU B CA 1
ATOM 1900 C C . LEU B 1 107 ? -2.547 -2.457 2.998 1 98.38 107 LEU B C 1
ATOM 1902 O O . LEU B 1 107 ? -3.271 -1.464 3.084 1 98.38 107 LEU B O 1
ATOM 1906 N N . LEU B 1 108 ? -2.461 -3.414 3.938 1 98.38 108 LEU B N 1
ATOM 1907 C CA . LEU B 1 108 ? -3.107 -3.221 5.23 1 98.38 108 LEU B CA 1
ATOM 1908 C C . LEU B 1 108 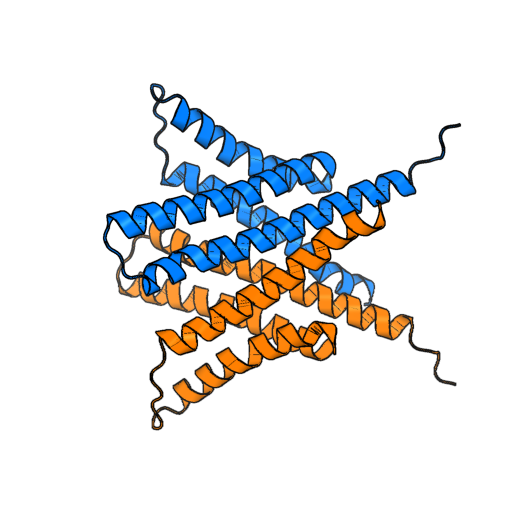? -2.572 -1.973 5.926 1 98.38 108 LEU B C 1
ATOM 1910 O O . LEU B 1 108 ? -3.346 -1.174 6.461 1 98.38 108 LEU B O 1
ATOM 1914 N N . PHE B 1 109 ? -1.313 -1.79 5.863 1 98.31 109 PHE B N 1
ATOM 1915 C CA . PHE B 1 109 ? -0.716 -0.594 6.445 1 98.31 109 PHE B CA 1
ATOM 1916 C C . PHE B 1 109 ? -1.129 0.65 5.668 1 98.31 109 PHE B C 1
ATOM 1918 O O . PHE B 1 109 ? -1.323 1.718 6.254 1 98.31 109 PHE B O 1
ATOM 1925 N N . GLY B 1 110 ? -1.203 0.479 4.301 1 98 110 GLY B N 1
ATOM 1926 C CA . GLY B 1 110 ? -1.747 1.569 3.506 1 98 110 GLY B CA 1
ATOM 1927 C C . GLY B 1 110 ? -3.139 1.988 3.941 1 98 110 GLY B C 1
ATOM 1928 O O . GLY B 1 110 ? -3.443 3.182 4.004 1 98 110 GLY B O 1
ATOM 1929 N N . SER B 1 111 ? -3.939 1.03 4.258 1 98.31 111 SER B N 1
ATOM 1930 C CA . SER B 1 111 ? -5.297 1.31 4.715 1 9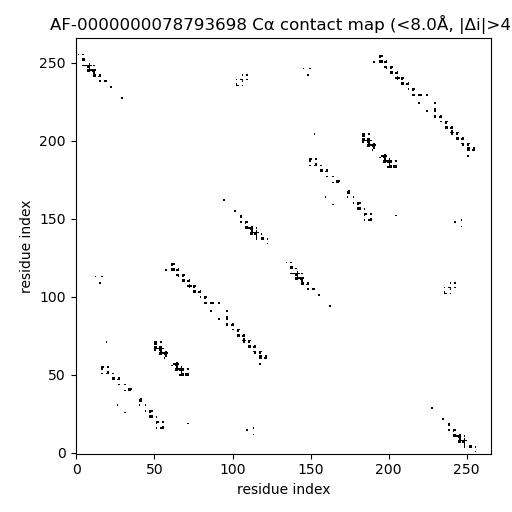8.31 111 SER B CA 1
ATOM 1931 C C . SER B 1 111 ? -5.293 2.029 6.059 1 98.31 111 SER B C 1
ATOM 1933 O O . SER B 1 111 ? -6.152 2.873 6.32 1 98.31 111 SER B O 1
ATOM 1935 N N . LEU B 1 112 ? -4.363 1.672 6.887 1 97.75 112 LEU B N 1
ATOM 1936 C CA . LEU B 1 112 ? -4.211 2.373 8.156 1 97.75 112 LEU B CA 1
ATOM 1937 C C . LEU B 1 112 ? -3.932 3.855 7.93 1 97.75 112 LEU B C 1
ATOM 1939 O O . LEU B 1 112 ? -4.426 4.703 8.68 1 97.75 112 LEU B O 1
ATOM 1943 N N . ILE B 1 113 ? -3.154 4.109 6.949 1 97.31 113 ILE B N 1
ATOM 1944 C CA . ILE B 1 113 ? -2.848 5.492 6.602 1 97.31 113 ILE B CA 1
ATOM 1945 C C . ILE B 1 113 ? -4.129 6.227 6.211 1 97.31 113 ILE B C 1
ATOM 1947 O O . ILE B 1 113 ? -4.355 7.363 6.633 1 97.31 113 ILE B O 1
ATOM 1951 N N . LEU B 1 114 ? -4.961 5.594 5.438 1 97.5 114 LEU B N 1
ATOM 1952 C CA . LEU B 1 114 ? -6.215 6.199 5.008 1 97.5 114 LEU B CA 1
ATOM 1953 C C . LEU B 1 114 ? -7.145 6.426 6.195 1 97.5 114 LEU B C 1
ATOM 1955 O O . LEU B 1 114 ? -7.82 7.457 6.273 1 97.5 114 LEU B O 1
ATOM 1959 N N . ILE B 1 115 ? -7.18 5.469 7.082 1 97.31 115 ILE B N 1
ATOM 1960 C CA . ILE B 1 115 ? -7.938 5.621 8.32 1 97.31 115 ILE B CA 1
ATOM 1961 C C . ILE B 1 115 ? -7.438 6.848 9.086 1 97.31 115 ILE B C 1
ATOM 1963 O O . ILE B 1 115 ? -8.234 7.66 9.555 1 97.31 115 ILE B O 1
ATOM 1967 N N . GLY B 1 116 ? -6.16 6.961 9.188 1 95.88 116 GLY B N 1
ATOM 1968 C CA . GLY B 1 116 ? -5.562 8.102 9.867 1 95.88 116 GLY B CA 1
ATOM 1969 C C . GLY B 1 116 ? -5.934 9.43 9.242 1 95.88 116 GLY B C 1
ATOM 1970 O O . GLY B 1 116 ? -6.148 10.422 9.945 1 95.88 116 GLY B O 1
ATOM 1971 N N . GLU B 1 117 ? -5.965 9.414 7.977 1 94.44 117 GLU B N 1
ATOM 1972 C CA . GLU B 1 117 ? -6.375 10.633 7.289 1 94.44 117 GLU B CA 1
ATOM 1973 C C . GLU B 1 117 ? -7.793 11.039 7.676 1 94.44 117 GLU B C 1
ATOM 1975 O O . GLU B 1 117 ? -8.055 12.203 7.969 1 94.44 117 GLU B O 1
ATOM 1980 N N . SER B 1 118 ? -8.656 10.117 7.637 1 95.38 118 SER B N 1
ATOM 1981 C CA . SER B 1 118 ? -10.047 10.391 7.973 1 95.38 118 SER B CA 1
ATOM 1982 C C . SER B 1 118 ? -10.188 10.844 9.422 1 95.38 118 SER B C 1
ATOM 1984 O O . SER B 1 118 ? -10.945 11.773 9.719 1 95.38 118 SER B O 1
ATOM 1986 N N . LEU B 1 119 ? -9.477 10.211 10.281 1 94.56 119 LEU B N 1
ATOM 1987 C CA . LEU B 1 119 ? -9.508 10.602 11.688 1 94.56 119 LEU B CA 1
ATOM 1988 C C . LEU B 1 119 ? -9.008 12.031 11.859 1 94.56 119 LEU B C 1
ATOM 1990 O O . LEU B 1 119 ? -9.578 12.797 12.641 1 94.56 119 LEU B O 1
ATOM 1994 N N . LYS B 1 120 ? -7.965 12.398 11.18 1 92.44 120 LYS B N 1
ATOM 1995 C CA . LYS B 1 120 ? -7.434 13.758 11.242 1 92.44 120 LYS B CA 1
ATOM 1996 C C . LYS B 1 120 ? -8.477 14.773 10.789 1 92.44 120 LYS B C 1
ATOM 1998 O O . LYS B 1 120 ? -8.617 15.836 11.391 1 92.44 120 LYS B O 1
ATOM 2003 N N . GLU B 1 121 ? -9.188 14.398 9.7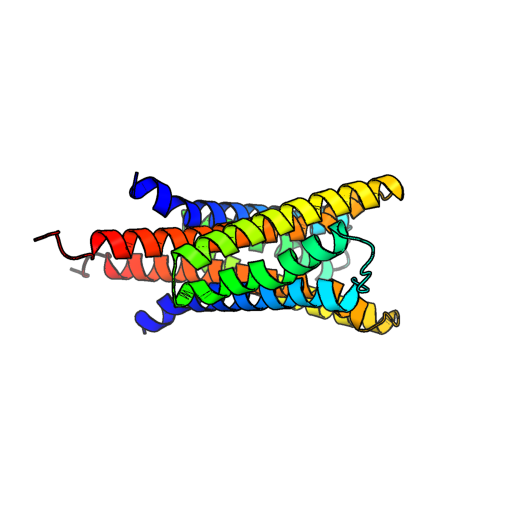66 1 91.75 121 GLU B N 1
ATOM 2004 C CA . GLU B 1 121 ? -10.211 15.305 9.242 1 91.75 121 GLU B CA 1
ATOM 2005 C C . GLU B 1 121 ? -11.367 15.453 10.227 1 91.75 121 GLU B C 1
ATOM 2007 O O . GLU B 1 121 ? -11.906 16.547 10.406 1 91.75 121 GLU B O 1
ATOM 2012 N N . ILE B 1 122 ? -11.734 14.43 10.836 1 90.81 122 ILE B N 1
ATOM 2013 C CA . ILE B 1 122 ? -12.812 14.477 11.82 1 90.81 122 ILE B CA 1
ATOM 2014 C C . ILE B 1 122 ? -12.414 15.383 12.977 1 90.81 122 ILE B C 1
ATOM 2016 O O . ILE B 1 122 ? -13.219 16.203 13.445 1 90.81 122 ILE B O 1
ATOM 2020 N N . VAL B 1 123 ? -11.188 15.227 13.414 1 88.5 123 VAL B N 1
ATOM 2021 C CA . VAL B 1 123 ? -10.688 16.047 14.508 1 88.5 123 VAL B CA 1
ATOM 2022 C C . VAL B 1 123 ? -10.633 17.516 14.07 1 88.5 123 VAL B C 1
ATOM 2024 O O . VAL B 1 123 ? -11.016 18.406 14.828 1 88.5 123 VAL B O 1
ATOM 2027 N N . LYS B 1 124 ? -10.188 17.766 12.883 1 87.81 124 LYS B N 1
ATOM 2028 C CA . LYS B 1 124 ? -10.141 19.125 12.359 1 87.81 124 LYS B CA 1
ATOM 2029 C C . LYS B 1 124 ? -11.523 19.75 12.328 1 87.81 124 LYS B C 1
ATOM 2031 O O . LYS B 1 124 ? -11.695 20.922 12.711 1 87.81 124 LYS B O 1
ATOM 2036 N N . ASP B 1 125 ? -12.5 18.984 11.922 1 85.44 125 ASP B N 1
ATOM 2037 C CA . ASP B 1 125 ? -13.875 19.469 11.852 1 85.44 125 ASP B CA 1
ATOM 2038 C C . ASP B 1 125 ? -14.43 19.781 13.242 1 85.44 125 ASP B C 1
ATOM 2040 O O . ASP B 1 125 ? -15.188 20.734 13.414 1 85.44 125 ASP B O 1
ATOM 2044 N N . ARG B 1 126 ? -14 19.031 14.188 1 83.94 126 ARG B N 1
ATOM 2045 C CA . ARG B 1 126 ? -14.484 19.219 15.547 1 83.94 126 ARG B CA 1
ATOM 2046 C C . ARG B 1 126 ? -13.875 20.469 16.172 1 83.94 126 ARG B C 1
ATOM 2048 O O . ARG B 1 126 ? -14.547 21.203 16.906 1 83.94 126 ARG B O 1
ATOM 2055 N N . ILE B 1 127 ? -12.578 20.672 15.852 1 83.19 127 ILE B N 1
ATOM 2056 C CA . ILE B 1 127 ? -11.875 21.812 16.438 1 83.19 127 ILE B CA 1
ATOM 2057 C C . ILE B 1 127 ? -12.328 23.109 15.773 1 83.19 127 ILE B C 1
ATOM 2059 O O . ILE B 1 127 ? -12.375 24.156 16.422 1 83.19 127 ILE B O 1
ATOM 2063 N N . THR B 1 128 ? -12.656 23.031 14.547 1 81.19 128 THR B N 1
ATOM 2064 C CA . THR B 1 128 ? -13.023 24.25 13.836 1 81.19 128 THR B CA 1
ATOM 2065 C C . THR B 1 128 ? -14.523 24.5 13.922 1 81.19 128 THR B C 1
ATOM 2067 O O . THR B 1 128 ? -15.016 25.516 13.438 1 81.19 128 THR B O 1
ATOM 2070 N N . ALA B 1 129 ? -15.242 23.547 14.484 1 76.62 129 ALA B N 1
ATOM 2071 C CA . ALA B 1 129 ? -16.672 23.75 14.672 1 76.62 129 ALA B CA 1
ATOM 2072 C C . ALA B 1 129 ? -16.953 24.922 15.617 1 76.62 129 ALA B C 1
ATOM 2074 O O . ALA B 1 129 ? -16.234 25.094 16.609 1 76.62 129 ALA B O 1
ATOM 2075 N N . PRO B 1 130 ? -17.828 25.766 15.141 1 71.81 130 PRO B N 1
ATOM 2076 C CA . PRO B 1 130 ? -18.156 26.875 16.031 1 71.81 130 PRO B CA 1
ATOM 2077 C C . PRO B 1 130 ? -18.625 26.422 17.406 1 71.81 130 PRO B C 1
ATOM 2079 O O . PRO B 1 130 ? -19.219 25.328 17.531 1 71.81 130 PRO B O 1
ATOM 2082 N N . PHE B 1 131 ? -18.156 27.078 18.484 1 67.56 131 PHE B N 1
ATOM 2083 C CA . PHE B 1 131 ? -18.609 26.812 19.844 1 67.56 131 PHE B CA 1
ATOM 2084 C C . PHE B 1 131 ? -20.141 26.875 19.922 1 67.56 131 PHE B C 1
ATOM 2086 O O . PHE B 1 131 ? -20.766 27.719 19.281 1 67.56 131 PHE B O 1
ATOM 2093 N N . PRO B 1 132 ? -20.703 25.672 20.422 1 59.94 132 PRO B N 1
ATOM 2094 C CA . PRO B 1 132 ? -22.141 25.828 20.578 1 59.94 132 PRO B CA 1
ATOM 2095 C C . PRO B 1 132 ? -22.531 27.141 21.234 1 59.94 132 PRO B C 1
ATOM 2097 O O . PRO B 1 132 ? -21.828 27.641 22.125 1 59.94 132 PRO B O 1
ATOM 2100 N N . LYS B 1 133 ? -23.312 27.969 20.578 1 51.62 133 LYS B N 1
ATOM 2101 C CA . LYS B 1 133 ? -23.906 29.141 21.219 1 51.62 133 LYS B CA 1
ATOM 2102 C C . LYS B 1 133 ? -24.625 28.75 22.516 1 51.62 133 LYS B C 1
ATOM 2104 O O . LYS B 1 133 ? -25.188 27.672 22.625 1 51.62 133 LYS B O 1
#

pLDDT: mean 90.6, std 10.76, range [48.41, 98.62]

Radius of gyration: 20.3 Å; Cα contacts (8 Å, |Δi|>4): 312; chains: 2; bounding box: 59×64×45 Å

Secondary structure (DSSP, 8-state):
-HHHHTHHHHHHHHHHHHHHHHHHHHHHHHH----TT-HHHHHHHHHHHHHHHHHHGGGT-HHHHHHHHHHHHHHHHHHHHHHHHHHHHTT--HHHHHHHHHHHHHHHHHHHHHHHHHHHHHHHHHHHSPP--/-HHHHTHHHHHHHHHHHHHHHHHHHHHHHHH----TT-HHHHHHHHHHHHHHHHHHGGGT-HHHHHHHHHHHHHHHHHHHHHHHHHHHHTT--HHHHH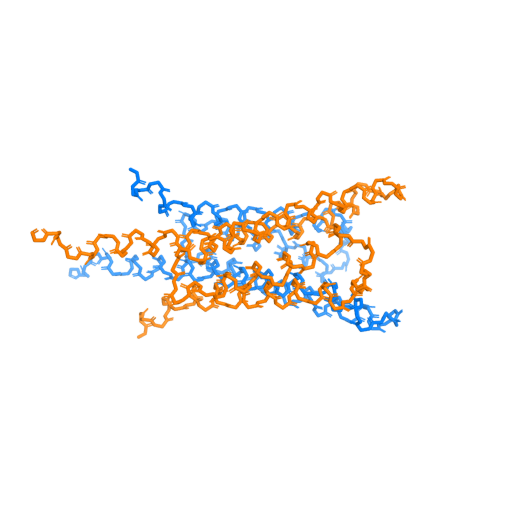HHHHHHHHHHHHHHHHHHHHHHHHHHHHHHSPP--

Sequence (266 aa):
MVNKLVKVDFFGKMLLRIGIALYMWSVVLLSFKFDKENLWMALLMAYLVVIPGLSLLHYRNAKTGLIGGIGTLLFFLASSIVLIVTDLSANVSWTLIYLHIIKDILLLFGSLILIGESLKEIVKDRITAPFPKMVNKLVKVDFFGKMLLRIGIALYMWSVVLLSFKFDKENLWMALLMAYLVVIPGLSLLHYRNAKTGLIGGIGTLLFFLASSIVLIVTDLSANVSWTLIYLHIIKDILLLFGSLILIGESLKEIVKDRITAPFPK

Organism: Cecembia lonarensis (strain CCUG 58316 / KCTC 22772 / LW9) (NCBI:txid1225176)